Protein AF-A0A7Y2HGF3-F1 (afdb_monomer)

Structure (mmCIF, N/CA/C/O backbone):
data_AF-A0A7Y2HGF3-F1
#
_entry.id   AF-A0A7Y2HGF3-F1
#
loop_
_atom_site.group_PDB
_atom_site.id
_atom_site.type_symbol
_atom_site.label_atom_id
_atom_site.label_alt_id
_atom_site.label_comp_id
_atom_site.label_asym_id
_atom_site.label_entity_id
_atom_site.label_seq_id
_atom_site.pdbx_PDB_ins_code
_atom_site.Cartn_x
_atom_site.Cartn_y
_atom_site.Cartn_z
_atom_site.occupancy
_atom_site.B_iso_or_equiv
_atom_site.auth_seq_id
_atom_site.auth_comp_id
_atom_site.auth_asym_id
_atom_site.auth_atom_id
_atom_site.pdbx_PDB_model_num
ATOM 1 N N . MET A 1 1 ? 80.265 6.371 7.412 1.00 40.53 1 MET A N 1
ATOM 2 C CA . MET A 1 1 ? 79.178 6.913 6.567 1.00 40.53 1 MET A CA 1
ATOM 3 C C . MET A 1 1 ? 78.150 7.559 7.477 1.00 40.53 1 MET A C 1
ATOM 5 O O . MET A 1 1 ? 77.718 6.918 8.424 1.00 40.53 1 MET A O 1
ATOM 9 N N . LYS A 1 2 ? 77.886 8.851 7.263 1.00 36.44 2 LYS A N 1
ATOM 10 C CA . LYS A 1 2 ? 77.013 9.708 8.077 1.00 36.44 2 LYS A CA 1
ATOM 11 C C . LYS A 1 2 ? 75.558 9.594 7.596 1.00 36.44 2 LYS A C 1
ATOM 13 O O . LYS A 1 2 ? 75.331 9.522 6.394 1.00 36.44 2 LYS A O 1
ATOM 18 N N . TYR A 1 3 ? 74.616 9.616 8.535 1.00 45.16 3 TYR A N 1
ATOM 19 C CA . TYR A 1 3 ? 73.183 9.834 8.309 1.00 45.16 3 TYR A CA 1
ATOM 20 C C . TYR A 1 3 ? 72.901 11.306 7.956 1.00 45.16 3 TYR A C 1
ATOM 22 O O . TYR A 1 3 ? 73.505 12.174 8.582 1.00 45.16 3 TYR A O 1
ATOM 30 N N . PHE A 1 4 ? 71.975 11.572 7.023 1.00 42.69 4 PHE A N 1
ATOM 31 C CA . PHE A 1 4 ? 71.125 12.783 6.932 1.00 42.69 4 PHE A CA 1
ATOM 32 C C . PHE A 1 4 ? 70.072 12.553 5.819 1.00 42.69 4 PHE A C 1
ATOM 34 O O . PHE A 1 4 ? 70.441 12.363 4.667 1.00 42.69 4 PHE A O 1
ATOM 41 N N . LEU A 1 5 ? 68.839 12.157 6.151 1.00 43.16 5 LEU A N 1
ATOM 42 C CA . LEU A 1 5 ? 67.621 12.968 6.350 1.00 43.16 5 LEU A CA 1
ATOM 43 C C . LEU A 1 5 ? 67.054 13.692 5.102 1.00 43.16 5 LEU A C 1
ATOM 45 O O . LEU A 1 5 ? 67.645 14.642 4.607 1.00 43.16 5 LEU A O 1
ATOM 49 N N . LEU A 1 6 ? 65.822 13.279 4.756 1.00 42.53 6 LEU A N 1
ATOM 50 C CA . LEU A 1 6 ? 64.662 14.070 4.303 1.00 42.53 6 LEU A CA 1
ATOM 51 C C . LEU A 1 6 ? 64.710 14.821 2.956 1.00 42.53 6 LEU A C 1
ATOM 53 O O . LEU A 1 6 ? 65.336 15.866 2.829 1.00 42.53 6 LEU A O 1
ATOM 57 N N . THR A 1 7 ? 63.815 14.443 2.035 1.00 49.47 7 THR A N 1
ATOM 58 C CA . THR A 1 7 ? 62.608 15.260 1.775 1.00 49.47 7 THR A CA 1
ATOM 59 C C . THR A 1 7 ? 61.545 14.478 1.000 1.00 49.47 7 THR A C 1
ATOM 61 O O . THR A 1 7 ? 61.791 13.926 -0.069 1.00 49.47 7 THR A O 1
ATOM 64 N N . CYS A 1 8 ? 60.348 14.438 1.588 1.00 45.03 8 CYS A N 1
ATOM 65 C CA . CYS A 1 8 ? 59.105 13.984 0.988 1.00 45.03 8 CYS A CA 1
ATOM 66 C C . CYS A 1 8 ? 58.721 14.873 -0.198 1.00 45.03 8 CYS A C 1
ATOM 68 O O . CYS A 1 8 ? 58.576 16.082 -0.035 1.00 45.03 8 CYS A O 1
ATOM 70 N N . LEU A 1 9 ? 58.437 14.262 -1.345 1.00 40.16 9 LEU A N 1
ATOM 71 C CA . LEU A 1 9 ? 57.574 14.858 -2.360 1.00 40.16 9 LEU A CA 1
ATOM 72 C C . LEU A 1 9 ? 56.524 13.819 -2.758 1.00 40.16 9 LEU A C 1
ATOM 74 O O . LEU A 1 9 ? 56.526 13.262 -3.851 1.00 40.16 9 LEU A O 1
ATOM 78 N N . SER A 1 10 ? 55.645 13.502 -1.809 1.00 46.12 10 SER A N 1
ATOM 79 C CA . SER A 1 10 ? 54.391 12.819 -2.099 1.00 46.12 10 SER A CA 1
ATOM 80 C C . SER A 1 10 ? 53.511 13.788 -2.882 1.00 46.12 10 SER A C 1
ATOM 82 O O . SER A 1 10 ? 52.887 14.684 -2.313 1.00 46.12 10 SER A O 1
ATOM 84 N N . VAL A 1 11 ? 53.510 13.619 -4.201 1.00 42.97 11 VAL A N 1
ATOM 85 C CA . VAL A 1 11 ? 52.516 14.179 -5.112 1.00 42.97 11 VAL A CA 1
ATOM 86 C C . VAL A 1 11 ? 51.151 13.664 -4.652 1.00 42.97 11 VAL A C 1
ATOM 88 O O . VAL A 1 11 ? 50.773 12.529 -4.930 1.00 42.97 11 VAL A O 1
ATOM 91 N N . PHE A 1 12 ? 50.424 14.490 -3.898 1.00 40.91 12 PHE A N 1
ATOM 92 C CA . PHE A 1 12 ? 48.991 14.321 -3.697 1.00 40.91 12 PHE A CA 1
ATOM 93 C C . PHE A 1 12 ? 48.321 14.584 -5.046 1.00 40.91 12 PHE A C 1
ATOM 95 O O . PHE A 1 12 ? 47.977 15.717 -5.381 1.00 40.91 12 PHE A O 1
ATOM 102 N N . ILE A 1 13 ? 48.154 13.528 -5.842 1.00 45.47 13 ILE A N 1
ATOM 103 C CA . ILE A 1 13 ? 47.127 13.515 -6.877 1.00 45.47 13 ILE A CA 1
ATOM 104 C C . ILE A 1 13 ? 45.811 13.471 -6.105 1.00 45.47 13 ILE A C 1
ATOM 106 O O . ILE A 1 13 ? 45.345 12.409 -5.697 1.00 45.47 13 ILE A O 1
ATOM 110 N N . LEU A 1 14 ? 45.245 14.649 -5.843 1.00 42.72 14 LEU A N 1
ATOM 111 C CA . LEU A 1 14 ? 43.831 14.781 -5.539 1.00 42.72 14 LEU A CA 1
ATOM 112 C C . LEU A 1 14 ? 43.089 14.315 -6.794 1.00 42.72 14 LEU A C 1
ATOM 114 O O . LEU A 1 14 ? 42.781 15.106 -7.683 1.00 42.72 14 LEU A O 1
ATOM 118 N N . ALA A 1 15 ? 42.845 13.007 -6.885 1.00 34.84 15 ALA A N 1
ATOM 119 C CA . ALA A 1 15 ? 41.753 12.483 -7.678 1.00 34.84 15 ALA A CA 1
ATOM 120 C C . ALA A 1 15 ? 40.483 13.021 -7.018 1.00 34.84 15 ALA A C 1
ATOM 122 O O . ALA A 1 15 ? 39.924 12.427 -6.099 1.00 34.84 15 ALA A O 1
ATOM 123 N N . SER A 1 16 ? 40.106 14.229 -7.426 1.00 33.44 16 SER A N 1
ATOM 124 C CA . SER A 1 16 ? 38.776 14.754 -7.207 1.00 33.44 16 SER A CA 1
ATOM 125 C C . SER A 1 16 ? 37.845 13.740 -7.866 1.00 33.44 16 SER A C 1
ATOM 127 O O . SER A 1 16 ? 37.799 13.657 -9.093 1.00 33.44 16 SER A O 1
ATOM 129 N N . CYS A 1 17 ? 37.188 12.895 -7.068 1.00 35.88 17 CYS A N 1
ATOM 130 C CA . CYS A 1 17 ? 35.989 12.201 -7.514 1.00 35.88 17 CYS A CA 1
ATOM 131 C C . CYS A 1 17 ? 35.010 13.314 -7.870 1.00 35.88 17 CYS A C 1
ATOM 133 O O . CYS A 1 17 ? 34.342 13.847 -6.983 1.00 35.88 17 CYS A O 1
ATOM 135 N N . SER A 1 18 ? 34.988 13.727 -9.139 1.00 34.16 18 SER A N 1
ATOM 136 C CA . SER A 1 18 ? 33.919 14.583 -9.605 1.00 34.16 18 SER A CA 1
ATOM 137 C C . SER A 1 18 ? 32.647 13.771 -9.413 1.00 34.16 18 SER A C 1
ATOM 139 O O . SER A 1 18 ? 32.466 12.680 -9.956 1.00 34.16 18 SER A O 1
ATOM 141 N N . THR A 1 19 ? 31.783 14.255 -8.532 1.00 39.53 19 THR A N 1
ATOM 142 C CA . THR A 1 19 ? 30.399 13.810 -8.440 1.00 39.53 19 THR A CA 1
ATOM 143 C C . THR A 1 19 ? 29.637 14.389 -9.626 1.00 39.53 19 THR A C 1
ATOM 145 O O . THR A 1 19 ? 28.639 15.073 -9.452 1.00 39.53 19 THR A O 1
ATOM 148 N N . ASP A 1 20 ? 30.116 14.108 -10.836 1.00 34.25 20 ASP A N 1
ATOM 149 C CA . ASP A 1 20 ? 29.348 14.223 -12.070 1.00 34.25 20 ASP A CA 1
ATOM 150 C C . ASP A 1 20 ? 28.708 12.857 -12.334 1.00 34.25 20 ASP A C 1
ATOM 152 O O . ASP A 1 20 ? 28.875 12.243 -13.385 1.00 34.25 20 ASP A O 1
ATOM 156 N N . LYS A 1 21 ? 28.012 12.320 -11.328 1.00 37.34 21 LYS A N 1
ATOM 157 C CA . LYS A 1 21 ? 27.008 11.300 -11.600 1.00 37.34 21 LYS A CA 1
ATOM 158 C C . LYS A 1 21 ? 25.760 12.080 -11.969 1.00 37.34 21 LYS A C 1
ATOM 160 O O . LYS A 1 21 ? 25.133 12.676 -11.094 1.00 37.34 21 LYS A O 1
ATOM 165 N N . GLU A 1 22 ? 25.444 12.125 -13.263 1.00 36.09 22 GLU A N 1
ATOM 166 C CA . GLU A 1 22 ? 24.109 12.525 -13.700 1.00 36.09 22 GLU A CA 1
ATOM 167 C C . GLU A 1 22 ? 23.088 11.789 -12.818 1.00 36.09 22 GLU A C 1
ATOM 169 O O . GLU A 1 22 ? 23.245 10.581 -12.598 1.00 36.09 22 GLU A O 1
ATOM 174 N N . PRO A 1 23 ? 22.092 12.487 -12.243 1.00 40.34 23 PRO A N 1
ATOM 175 C CA . PRO A 1 23 ? 21.094 11.826 -11.421 1.00 40.34 23 PRO A CA 1
ATOM 176 C C . PRO A 1 23 ? 20.456 10.727 -12.265 1.00 40.34 23 PRO A C 1
ATOM 178 O O . PRO A 1 23 ? 19.994 10.985 -13.372 1.00 40.34 23 PRO A O 1
ATOM 181 N N . PHE A 1 24 ? 20.475 9.493 -11.768 1.00 43.19 24 PHE A N 1
ATOM 182 C CA . PHE A 1 24 ? 19.882 8.353 -12.450 1.00 43.19 24 PHE A CA 1
ATOM 183 C C . PHE A 1 24 ? 18.389 8.630 -12.695 1.00 43.19 24 PHE A C 1
ATOM 185 O O . PHE A 1 24 ? 17.567 8.592 -11.777 1.00 43.19 24 PHE A O 1
ATOM 192 N N . ILE A 1 25 ? 18.037 8.971 -13.940 1.00 46.22 25 ILE A N 1
ATOM 193 C CA . ILE A 1 25 ? 16.660 9.278 -14.335 1.00 46.22 25 ILE A CA 1
ATOM 194 C C . ILE A 1 25 ? 15.956 7.952 -14.635 1.00 46.22 25 ILE A C 1
ATOM 196 O O . ILE A 1 25 ? 16.003 7.443 -15.756 1.00 46.22 25 ILE A O 1
ATOM 200 N N . TYR A 1 26 ? 15.277 7.408 -13.622 1.00 52.53 26 TYR A N 1
ATOM 201 C CA . TYR A 1 26 ? 14.387 6.240 -13.715 1.00 52.53 26 TYR A CA 1
ATOM 202 C C . TYR A 1 26 ? 13.386 6.311 -14.888 1.00 52.53 26 TYR A C 1
ATOM 204 O O . TYR A 1 26 ? 12.923 5.278 -15.371 1.00 52.53 26 TYR A O 1
ATOM 212 N N . GLU A 1 27 ? 13.035 7.515 -15.3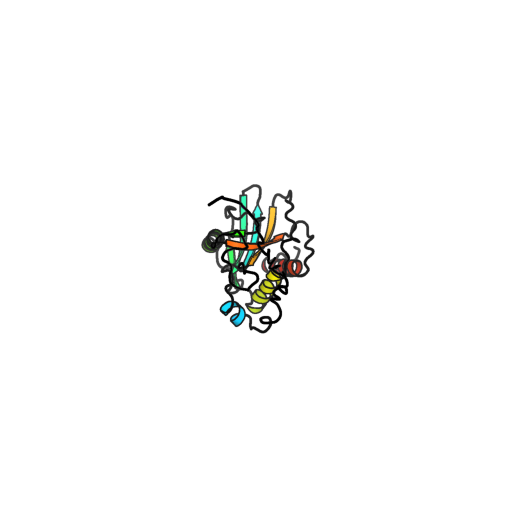45 1.00 50.91 27 GLU A N 1
ATOM 213 C CA . GLU A 1 27 ? 11.860 7.765 -16.184 1.00 50.91 27 GLU A CA 1
ATOM 214 C C . GLU A 1 27 ? 12.012 7.315 -17.649 1.00 50.91 27 GLU A C 1
ATOM 216 O O . GLU A 1 27 ? 11.058 6.809 -18.229 1.00 50.91 27 GLU A O 1
ATOM 221 N N . ASN A 1 28 ? 13.196 7.384 -18.269 1.00 52.16 28 ASN A N 1
ATOM 222 C CA . ASN A 1 28 ? 13.251 7.275 -19.739 1.00 52.16 28 ASN A CA 1
ATOM 223 C C . ASN A 1 28 ? 13.361 5.856 -20.318 1.00 52.16 28 ASN A C 1
ATOM 225 O O . ASN A 1 28 ? 12.943 5.622 -21.454 1.00 52.16 28 ASN A O 1
ATOM 229 N N . LYS A 1 29 ? 13.931 4.890 -19.591 1.00 50.66 29 LYS A N 1
ATOM 230 C CA . LYS A 1 29 ? 14.197 3.557 -20.167 1.00 50.66 29 LYS A CA 1
ATOM 231 C C . LYS A 1 29 ? 13.037 2.570 -19.977 1.00 50.66 29 LYS A C 1
ATOM 233 O O . LYS A 1 29 ? 12.978 1.566 -20.681 1.00 50.66 29 LYS A O 1
ATOM 238 N N . TYR A 1 30 ? 12.099 2.868 -19.076 1.00 54.78 30 TYR A N 1
ATOM 239 C CA . TYR A 1 30 ? 11.205 1.852 -18.509 1.00 54.78 30 TYR A CA 1
ATOM 240 C C . TYR A 1 30 ? 9.725 2.257 -18.421 1.00 54.78 30 TYR A C 1
ATOM 242 O O . TYR A 1 30 ? 8.886 1.430 -18.069 1.00 54.78 30 TYR A O 1
ATOM 250 N N . GLU A 1 31 ? 9.371 3.483 -18.821 1.00 61.31 31 GLU A N 1
ATOM 251 C CA . GLU A 1 31 ? 7.972 3.927 -18.950 1.00 61.31 31 GLU A CA 1
ATOM 252 C C . GLU A 1 31 ? 7.174 3.157 -20.021 1.00 61.31 31 GLU A C 1
ATOM 254 O O . GLU A 1 31 ? 5.948 3.179 -19.995 1.00 61.31 31 GLU A O 1
ATOM 259 N N . LYS A 1 32 ? 7.849 2.444 -20.935 1.00 69.88 32 LYS A N 1
ATOM 260 C CA . LYS A 1 32 ? 7.221 1.757 -22.080 1.00 69.88 32 LYS A CA 1
ATOM 261 C C . LYS A 1 32 ? 6.779 0.313 -21.821 1.00 69.88 32 LYS A C 1
ATOM 263 O O . LYS A 1 32 ? 6.187 -0.282 -22.717 1.00 69.88 32 LYS A O 1
ATOM 268 N N . LEU A 1 33 ? 7.099 -0.267 -20.663 1.00 79.50 33 LEU A N 1
ATOM 269 C CA . LEU A 1 33 ? 6.694 -1.640 -20.351 1.00 79.50 33 LEU A CA 1
ATOM 270 C C . LEU A 1 33 ? 5.187 -1.711 -20.093 1.00 79.50 33 LEU A C 1
ATOM 272 O O . LEU A 1 33 ? 4.625 -0.814 -19.454 1.00 79.50 33 LEU A O 1
ATOM 276 N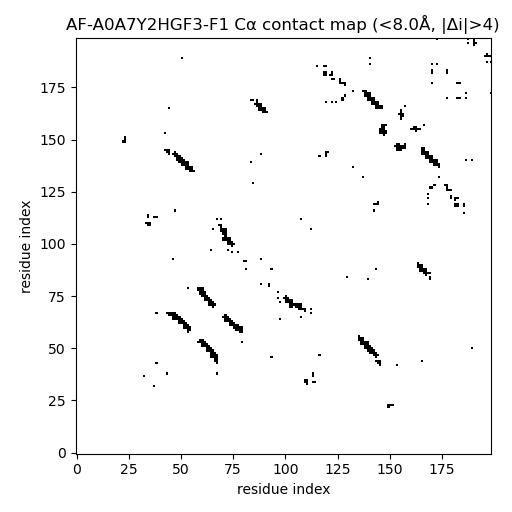 N . SER A 1 34 ? 4.550 -2.799 -20.534 1.00 86.19 34 SER A N 1
ATOM 277 C CA . SER A 1 34 ? 3.201 -3.122 -20.061 1.00 86.19 34 SER A CA 1
ATOM 278 C C . SER A 1 34 ? 3.207 -3.362 -18.541 1.00 86.19 34 SER A C 1
ATOM 280 O O . SER A 1 34 ? 4.256 -3.682 -17.971 1.00 86.19 34 SER A O 1
ATOM 282 N N . PRO A 1 35 ? 2.064 -3.220 -17.853 1.00 86.69 35 PRO A N 1
ATOM 283 C CA . PRO A 1 35 ? 1.969 -3.469 -16.414 1.00 86.69 35 PRO A CA 1
ATOM 284 C C . PRO A 1 35 ? 2.493 -4.848 -15.993 1.00 86.69 35 PRO A C 1
ATOM 286 O O . PRO A 1 35 ? 3.253 -4.969 -15.033 1.00 86.69 35 PRO A O 1
ATOM 289 N N . GLU A 1 36 ? 2.155 -5.895 -16.740 1.00 86.75 36 GLU A N 1
ATOM 290 C CA . GLU A 1 36 ? 2.575 -7.266 -16.456 1.00 86.75 36 GLU A CA 1
ATOM 291 C C . GLU A 1 36 ? 4.074 -7.463 -16.682 1.00 86.75 36 GLU A C 1
ATOM 293 O O . GLU A 1 36 ? 4.731 -8.167 -15.913 1.00 86.75 36 GLU A O 1
ATOM 298 N N . GLU A 1 37 ? 4.629 -6.853 -17.730 1.00 83.69 37 GLU A N 1
ATOM 299 C CA . GLU A 1 37 ? 6.073 -6.859 -17.967 1.00 83.69 37 GLU A CA 1
ATOM 300 C C . GLU A 1 37 ? 6.805 -6.085 -16.878 1.00 83.69 37 GLU A C 1
ATOM 302 O O . GLU A 1 37 ? 7.851 -6.539 -16.422 1.00 83.69 37 GLU A O 1
ATOM 307 N N . TYR A 1 38 ? 6.246 -4.968 -16.414 1.00 83.88 38 TYR A N 1
ATOM 308 C CA . TYR A 1 38 ? 6.817 -4.181 -15.330 1.00 83.88 38 TYR A CA 1
ATOM 309 C C . TYR A 1 38 ? 6.951 -5.026 -14.056 1.00 83.88 38 TYR A C 1
ATOM 311 O O . TYR A 1 38 ? 8.047 -5.139 -13.515 1.00 83.88 38 TYR A O 1
ATOM 319 N N . LEU A 1 39 ? 5.875 -5.692 -13.624 1.00 82.88 39 LEU A N 1
ATOM 320 C CA . LEU A 1 39 ? 5.877 -6.536 -12.419 1.00 82.88 39 LEU A CA 1
ATOM 321 C C . LEU A 1 39 ? 6.770 -7.782 -12.533 1.00 82.88 39 LEU A C 1
ATOM 323 O O . LEU A 1 39 ? 7.224 -8.303 -11.521 1.00 82.88 39 LEU A O 1
ATOM 327 N N . LYS A 1 40 ? 7.004 -8.291 -13.748 1.00 81.75 40 LYS A N 1
ATOM 328 C CA . LYS A 1 40 ? 7.937 -9.408 -13.985 1.00 81.75 40 LYS A CA 1
ATOM 329 C C . LYS A 1 40 ? 9.392 -8.960 -14.055 1.00 81.75 40 LYS A C 1
ATOM 331 O O . LYS A 1 40 ? 10.279 -9.734 -13.716 1.00 81.75 40 LYS A O 1
ATOM 336 N N . THR A 1 41 ? 9.626 -7.759 -14.573 1.00 75.00 41 THR A N 1
ATOM 337 C CA . THR A 1 41 ? 10.971 -7.215 -14.785 1.00 75.00 41 THR A CA 1
ATOM 338 C C . THR A 1 41 ? 11.545 -6.661 -13.490 1.00 75.00 41 THR A C 1
ATOM 340 O O . THR A 1 41 ? 12.745 -6.782 -13.260 1.00 75.00 41 THR A O 1
ATOM 343 N N . TYR A 1 42 ? 10.699 -6.062 -12.652 1.00 73.38 42 TYR A N 1
ATOM 344 C CA . TYR A 1 42 ? 11.103 -5.471 -11.386 1.00 73.38 42 TYR A CA 1
ATOM 345 C C . TYR A 1 42 ? 10.687 -6.329 -10.209 1.00 73.38 42 TYR A C 1
ATOM 347 O O . TYR A 1 42 ? 9.538 -6.759 -10.122 1.00 73.38 42 TYR A O 1
ATOM 355 N N . THR A 1 43 ? 11.581 -6.457 -9.233 1.00 75.44 43 THR A N 1
ATOM 356 C CA . THR A 1 43 ? 11.170 -6.899 -7.907 1.00 75.44 43 THR A CA 1
ATOM 357 C C . THR A 1 43 ? 10.289 -5.823 -7.294 1.00 75.44 43 THR A C 1
ATOM 359 O O . THR A 1 43 ? 10.704 -4.691 -7.029 1.00 75.44 43 THR A O 1
ATOM 362 N N . THR A 1 44 ? 9.029 -6.184 -7.098 1.00 80.44 44 THR A N 1
ATOM 363 C CA . THR A 1 44 ? 8.047 -5.374 -6.386 1.00 80.44 44 THR A CA 1
ATOM 364 C C . THR A 1 44 ? 7.781 -5.976 -5.016 1.00 80.44 44 THR A C 1
ATOM 366 O O . THR A 1 44 ? 7.812 -7.204 -4.892 1.00 80.44 44 THR A O 1
ATOM 369 N N . PRO A 1 45 ? 7.424 -5.161 -4.016 1.00 84.56 45 PRO A N 1
ATOM 370 C CA . PRO A 1 45 ? 6.965 -5.675 -2.736 1.00 84.56 45 PRO A CA 1
ATOM 371 C C . PRO A 1 45 ? 5.781 -6.629 -2.896 1.00 84.56 45 PRO A C 1
ATOM 373 O O . PRO A 1 45 ? 4.917 -6.404 -3.744 1.00 84.56 45 PRO A O 1
ATOM 376 N N . GLU A 1 46 ? 5.709 -7.669 -2.062 1.00 86.50 46 GLU A N 1
ATOM 377 C CA . GLU A 1 46 ? 4.542 -8.561 -2.058 1.00 86.50 46 GLU A CA 1
ATOM 378 C C . GLU A 1 46 ? 3.265 -7.783 -1.730 1.00 86.50 46 GLU A C 1
ATOM 380 O O . GLU A 1 46 ? 2.252 -7.962 -2.398 1.00 86.50 46 GLU A O 1
ATOM 385 N N . ILE A 1 47 ? 3.344 -6.870 -0.758 1.00 90.94 47 ILE A N 1
ATOM 386 C CA . ILE A 1 47 ? 2.320 -5.867 -0.463 1.00 90.94 47 ILE A CA 1
ATOM 387 C C . ILE A 1 47 ? 2.789 -4.524 -1.002 1.00 90.94 47 ILE A C 1
ATOM 389 O O . ILE A 1 47 ? 3.781 -3.987 -0.522 1.00 90.94 47 ILE A O 1
ATOM 393 N N . MET A 1 48 ? 2.062 -3.966 -1.966 1.00 91.50 48 MET A N 1
ATOM 394 C CA . MET A 1 48 ? 2.420 -2.699 -2.608 1.00 91.50 48 MET A CA 1
ATOM 395 C C . MET A 1 48 ? 1.787 -1.496 -1.912 1.00 91.50 48 MET A C 1
ATOM 397 O O . MET A 1 48 ? 2.425 -0.452 -1.793 1.00 91.50 48 MET A O 1
ATOM 401 N N . PHE A 1 49 ? 0.552 -1.643 -1.426 1.00 92.25 49 PHE A N 1
ATOM 402 C CA . PHE A 1 49 ? -0.170 -0.573 -0.741 1.00 92.25 49 PHE A CA 1
ATOM 403 C C . PHE A 1 49 ? -0.853 -1.071 0.521 1.00 92.25 49 PHE A C 1
ATOM 405 O O . PHE A 1 49 ? -1.288 -2.221 0.608 1.00 92.25 49 PHE A O 1
ATOM 412 N N . HIS A 1 50 ? -0.977 -0.173 1.488 1.00 90.44 50 HIS A N 1
ATOM 413 C CA . HIS A 1 50 ? -1.564 -0.457 2.783 1.00 90.44 50 HIS A CA 1
ATOM 414 C C . HIS A 1 50 ? -2.317 0.760 3.304 1.00 90.44 50 HIS A C 1
ATOM 416 O O . HIS A 1 50 ? -1.770 1.857 3.381 1.00 90.44 50 HIS A O 1
ATOM 422 N N . TYR A 1 51 ? -3.584 0.561 3.641 1.00 89.31 51 TYR A N 1
ATOM 423 C CA . TYR A 1 51 ? -4.366 1.499 4.433 1.00 89.31 51 TYR A CA 1
ATOM 424 C C . TYR A 1 51 ? -4.502 0.957 5.849 1.00 89.31 51 TYR A C 1
ATOM 426 O O . TYR A 1 51 ? -4.837 -0.216 6.023 1.00 89.31 51 TYR A O 1
ATOM 434 N N . MET A 1 52 ? -4.303 1.825 6.831 1.00 87.25 52 MET A N 1
ATOM 435 C CA . MET A 1 52 ? -4.390 1.496 8.241 1.00 87.25 52 MET A CA 1
ATOM 436 C C . MET A 1 52 ? -5.158 2.585 8.991 1.00 87.25 52 MET A C 1
ATOM 438 O O . MET A 1 52 ? -4.812 3.763 8.921 1.00 87.25 52 MET A O 1
ATOM 442 N N . GLU A 1 53 ? -6.191 2.179 9.716 1.00 86.88 53 GLU A N 1
ATOM 443 C CA . GLU A 1 53 ? -6.896 2.972 10.718 1.00 86.88 53 GLU A CA 1
ATOM 444 C C . GLU A 1 53 ? -6.388 2.544 12.092 1.00 86.88 53 GLU A C 1
ATOM 446 O O . GLU A 1 53 ? -6.688 1.446 12.561 1.00 86.88 53 GLU A O 1
ATOM 451 N N . VAL A 1 54 ? -5.588 3.400 12.714 1.00 84.56 54 VAL A N 1
ATOM 452 C CA . VAL A 1 54 ? -4.991 3.172 14.026 1.00 84.56 54 VAL A CA 1
ATOM 453 C C . VAL A 1 54 ? -5.918 3.722 15.097 1.00 84.56 54 VAL A C 1
ATOM 455 O O . VAL A 1 54 ? -6.296 4.889 15.058 1.00 84.56 54 VAL A O 1
ATOM 458 N N . ASN A 1 55 ? -6.259 2.886 16.074 1.00 84.94 55 ASN A N 1
ATOM 459 C CA . ASN A 1 55 ? -6.882 3.317 17.316 1.00 84.94 55 ASN A CA 1
ATOM 460 C C . ASN A 1 55 ? -5.798 3.474 18.386 1.00 84.94 55 ASN A C 1
ATOM 462 O O . ASN A 1 55 ? -5.256 2.487 18.894 1.00 84.94 55 ASN A O 1
ATOM 466 N N . GLU A 1 56 ? -5.501 4.722 18.740 1.00 79.00 56 GLU A N 1
ATOM 467 C CA . GLU A 1 56 ? -4.429 5.050 19.682 1.00 79.00 56 GLU A CA 1
ATOM 468 C C . GLU A 1 56 ? -4.730 4.585 21.111 1.00 79.00 56 GLU A C 1
ATOM 470 O O . GLU A 1 56 ? -3.810 4.257 21.864 1.00 79.00 56 GLU A O 1
ATOM 475 N N . ASN A 1 57 ? -6.012 4.487 21.471 1.00 82.94 57 ASN A N 1
ATOM 476 C CA . ASN A 1 57 ? -6.448 4.080 22.804 1.00 82.94 57 ASN A CA 1
ATOM 477 C C . ASN A 1 57 ? -6.318 2.566 23.014 1.00 82.94 57 ASN A C 1
ATOM 479 O O . ASN A 1 57 ? -5.860 2.126 24.068 1.00 82.94 57 ASN A O 1
ATOM 483 N N . SER A 1 58 ? -6.704 1.760 22.021 1.00 84.06 58 SER A N 1
ATOM 484 C CA . SER A 1 58 ? -6.602 0.295 22.099 1.00 84.06 58 SER A CA 1
ATOM 485 C C . SER A 1 58 ? -5.287 -0.264 21.557 1.00 84.06 58 SER A C 1
ATOM 487 O O . SER A 1 58 ? -5.029 -1.450 21.747 1.00 84.06 58 SER A O 1
ATOM 489 N N . LYS A 1 59 ? -4.454 0.560 20.904 1.00 84.06 59 LYS A N 1
ATOM 490 C CA . LYS A 1 59 ? -3.216 0.143 20.215 1.00 84.06 59 LYS A CA 1
ATOM 491 C C . LYS A 1 59 ? -3.458 -0.980 19.205 1.00 84.06 59 LYS A C 1
ATOM 493 O O . LYS A 1 59 ? -2.662 -1.911 19.053 1.00 84.06 59 LYS A O 1
ATOM 498 N N . THR A 1 60 ? -4.583 -0.873 18.507 1.00 87.75 60 THR A N 1
ATOM 499 C CA . THR A 1 60 ? -5.016 -1.817 17.476 1.00 87.75 60 THR A CA 1
ATOM 500 C C . THR A 1 60 ? -5.285 -1.089 16.174 1.00 87.75 60 THR A C 1
ATOM 502 O O . THR A 1 60 ? -5.664 0.081 16.179 1.00 87.75 60 THR A O 1
ATOM 505 N N . ALA A 1 61 ? -5.149 -1.805 15.067 1.00 88.38 61 ALA A N 1
ATOM 506 C CA . ALA A 1 61 ? -5.440 -1.300 13.744 1.00 88.38 61 ALA A CA 1
ATOM 507 C C . ALA A 1 61 ? -6.426 -2.187 12.982 1.00 88.38 61 ALA A C 1
ATOM 509 O O . ALA A 1 61 ? -6.384 -3.421 13.053 1.00 88.38 61 ALA A O 1
ATOM 510 N N . ASP A 1 62 ? -7.265 -1.518 12.201 1.00 89.75 62 ASP A N 1
ATOM 511 C CA . ASP A 1 62 ? -8.030 -2.097 11.104 1.00 89.75 62 ASP A CA 1
ATOM 512 C C . ASP A 1 62 ? -7.415 -1.625 9.787 1.00 89.75 62 ASP A C 1
ATOM 514 O O . ASP A 1 62 ? -6.896 -0.511 9.706 1.00 89.75 62 ASP A O 1
ATOM 518 N N . GLY A 1 63 ? -7.481 -2.425 8.727 1.00 90.62 63 GLY A N 1
ATOM 519 C CA . GLY A 1 63 ? -6.872 -1.983 7.480 1.00 90.62 63 GLY A CA 1
ATOM 520 C C . GLY A 1 63 ? -7.086 -2.871 6.274 1.00 90.62 63 GLY A C 1
ATOM 521 O O . GLY A 1 63 ? -7.705 -3.936 6.342 1.00 90.62 63 GLY A O 1
ATOM 522 N N . LEU A 1 64 ? -6.560 -2.383 5.151 1.00 92.88 64 LEU A N 1
ATOM 523 C CA . LEU A 1 64 ? -6.562 -3.055 3.858 1.00 92.88 64 LEU A CA 1
ATOM 524 C C . LEU A 1 64 ? -5.143 -3.163 3.308 1.00 92.88 64 LEU A C 1
ATOM 526 O O . LEU A 1 64 ? -4.395 -2.188 3.318 1.00 92.88 64 LEU A O 1
ATOM 530 N N . LEU A 1 65 ? -4.808 -4.319 2.751 1.00 93.69 65 LEU A N 1
ATOM 531 C CA . LE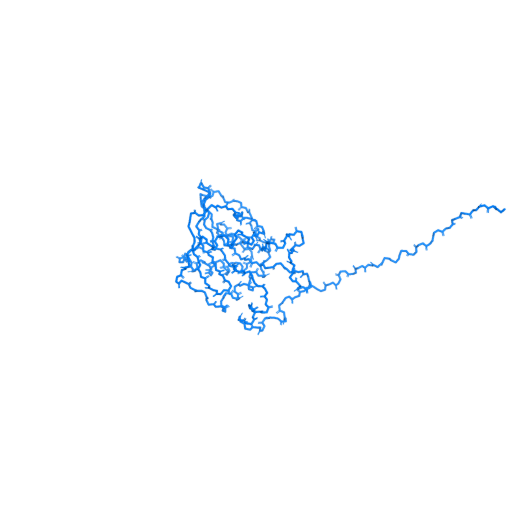U A 1 65 ? -3.560 -4.577 2.038 1.00 93.69 65 LEU A CA 1
ATOM 532 C C . LEU A 1 65 ? -3.873 -4.829 0.564 1.00 93.69 65 LEU A C 1
ATOM 534 O O . LEU A 1 65 ? -4.824 -5.545 0.247 1.00 93.69 65 LEU A O 1
ATOM 538 N N . ILE A 1 66 ? -3.058 -4.273 -0.329 1.00 94.69 66 ILE A N 1
ATOM 539 C CA . ILE A 1 66 ? -3.123 -4.535 -1.769 1.00 94.69 66 ILE A CA 1
ATOM 540 C C . ILE A 1 66 ? -1.796 -5.147 -2.184 1.00 94.69 66 ILE A C 1
ATOM 542 O O . ILE A 1 66 ? -0.737 -4.533 -2.022 1.00 94.69 66 ILE A O 1
ATOM 546 N N . ASP A 1 67 ? -1.857 -6.365 -2.704 1.00 93.62 67 ASP A N 1
ATOM 547 C CA . ASP A 1 67 ? -0.667 -7.086 -3.134 1.00 93.62 67 ASP A CA 1
ATOM 548 C C . ASP A 1 67 ? -0.277 -6.787 -4.586 1.00 93.62 67 ASP A C 1
ATOM 550 O O . ASP A 1 67 ? -1.018 -6.147 -5.337 1.00 93.62 67 ASP A O 1
ATOM 554 N N . ASN A 1 68 ? 0.878 -7.297 -5.008 1.00 91.31 68 ASN A N 1
ATOM 555 C CA . ASN A 1 68 ? 1.377 -7.124 -6.375 1.00 91.31 68 ASN A CA 1
ATOM 556 C C . ASN A 1 68 ? 0.598 -7.871 -7.468 1.00 91.31 68 ASN A C 1
ATOM 558 O O . ASN A 1 68 ? 1.004 -7.875 -8.628 1.00 91.31 68 ASN A O 1
ATOM 562 N N . LYS A 1 69 ? -0.527 -8.501 -7.125 1.00 92.69 69 LYS A N 1
ATOM 563 C CA . LYS A 1 69 ? -1.466 -9.126 -8.064 1.00 92.69 69 LYS A CA 1
ATOM 564 C C . LYS A 1 69 ? -2.815 -8.407 -8.068 1.00 92.69 69 LYS A C 1
ATOM 566 O O . LYS A 1 69 ? -3.773 -8.935 -8.629 1.00 92.69 69 LYS A O 1
ATOM 571 N N . GLY A 1 70 ? -2.909 -7.249 -7.411 1.00 92.62 70 GLY A N 1
ATOM 572 C CA . GLY A 1 70 ? -4.144 -6.481 -7.281 1.00 92.62 70 GLY A CA 1
ATOM 573 C C . GLY A 1 70 ? -5.185 -7.140 -6.376 1.00 92.62 70 GLY A C 1
ATOM 574 O O . GLY A 1 70 ? -6.355 -6.762 -6.411 1.00 92.62 70 GLY A O 1
ATOM 575 N N . ARG A 1 71 ? -4.808 -8.135 -5.566 1.00 94.62 71 ARG A N 1
ATOM 576 C CA . ARG A 1 71 ? -5.715 -8.759 -4.596 1.00 94.62 71 ARG A CA 1
ATOM 577 C C . ARG A 1 71 ? -5.795 -7.872 -3.361 1.00 94.62 71 ARG A C 1
ATOM 579 O O . ARG A 1 71 ? -4.768 -7.430 -2.846 1.00 94.62 71 ARG A O 1
ATOM 586 N N . VAL A 1 72 ? -7.016 -7.650 -2.884 1.00 94.81 72 VAL A N 1
ATOM 587 C CA . VAL A 1 72 ? -7.274 -6.838 -1.695 1.00 94.81 72 VAL A CA 1
ATOM 588 C C . VAL A 1 72 ? -7.573 -7.746 -0.512 1.00 94.81 72 VAL A C 1
ATOM 590 O O . VAL A 1 72 ? -8.436 -8.628 -0.588 1.00 94.81 72 VAL A O 1
ATOM 593 N N . PHE A 1 73 ? -6.879 -7.505 0.589 1.00 94.75 73 PHE A N 1
ATOM 594 C CA . PHE A 1 73 ? -7.052 -8.214 1.846 1.00 94.75 73 PHE A CA 1
ATOM 595 C C . PHE A 1 73 ? -7.450 -7.238 2.939 1.00 94.75 73 PHE A C 1
ATOM 597 O O . PHE A 1 73 ? -6.987 -6.102 2.943 1.00 94.75 73 PHE A O 1
ATOM 604 N N . GLN A 1 74 ? -8.281 -7.688 3.868 1.00 94.62 74 G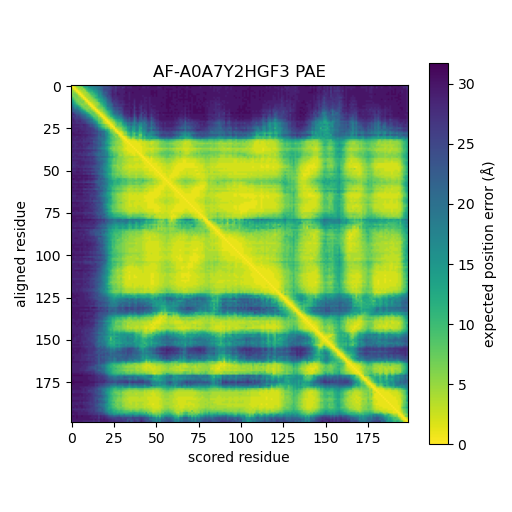LN A N 1
ATOM 605 C CA . GLN A 1 74 ? -8.735 -6.901 5.003 1.00 94.62 74 GLN A CA 1
ATOM 606 C C . GLN A 1 74 ? -8.326 -7.572 6.303 1.00 94.62 74 GLN A C 1
ATOM 608 O O . GLN A 1 74 ? -8.419 -8.790 6.442 1.00 94.62 74 GLN A O 1
ATOM 613 N N . TYR A 1 75 ? -7.909 -6.774 7.272 1.00 92.56 75 TYR A N 1
ATOM 614 C CA . TYR A 1 75 ? -7.690 -7.231 8.634 1.00 92.56 75 TYR A CA 1
ATOM 615 C C . TYR A 1 75 ? -8.410 -6.303 9.609 1.00 92.56 75 TYR A C 1
ATOM 617 O O . TYR A 1 75 ? -8.690 -5.140 9.303 1.00 92.56 75 TYR A O 1
ATOM 625 N N . SER A 1 76 ? -8.703 -6.835 10.792 1.00 91.88 76 SER A N 1
ATOM 626 C CA . SER A 1 76 ? -9.338 -6.070 11.857 1.00 91.88 76 SER A CA 1
ATOM 627 C C . SER A 1 76 ? -8.729 -6.389 13.211 1.00 91.88 76 SER A C 1
ATOM 629 O O . SER A 1 76 ? -8.293 -7.520 13.454 1.00 91.88 76 SER A O 1
ATOM 631 N N . ASN A 1 77 ? -8.723 -5.382 14.079 1.00 88.69 77 ASN A N 1
ATOM 632 C CA . ASN A 1 77 ? -8.296 -5.430 15.468 1.00 88.69 77 ASN A CA 1
ATOM 633 C C . ASN A 1 77 ? -6.910 -6.074 15.654 1.00 88.69 77 ASN A C 1
ATOM 635 O O . ASN A 1 77 ? -6.695 -6.862 16.575 1.00 88.69 77 ASN A O 1
ATOM 639 N N . GLN A 1 78 ? -5.980 -5.783 14.742 1.00 87.81 78 GLN A N 1
ATOM 640 C CA . GLN A 1 78 ? -4.614 -6.299 14.807 1.00 87.81 78 GLN A CA 1
ATOM 641 C C . GLN A 1 78 ? -3.770 -5.422 15.722 1.00 87.81 78 GLN A C 1
ATOM 643 O O . GLN A 1 78 ? -3.875 -4.200 15.675 1.00 87.81 78 GLN A O 1
ATOM 648 N N . SER A 1 79 ? -2.919 -6.031 16.547 1.00 82.38 79 SER A N 1
ATOM 649 C CA . SER A 1 79 ? -1.970 -5.265 17.358 1.00 82.38 79 SER A CA 1
ATOM 650 C C . SER A 1 79 ? -0.986 -4.516 16.454 1.00 82.38 79 SER A C 1
ATOM 652 O O . SER A 1 79 ? -0.502 -5.059 15.454 1.00 82.38 79 SER A O 1
ATOM 654 N N . ILE A 1 80 ? -0.726 -3.254 16.790 1.00 66.56 80 ILE A N 1
ATOM 655 C CA . ILE A 1 80 ? 0.151 -2.382 16.012 1.00 66.56 80 ILE A CA 1
ATOM 656 C C . ILE A 1 80 ? 1.605 -2.704 16.356 1.00 66.56 80 ILE A C 1
ATOM 658 O O . ILE A 1 80 ? 2.181 -2.129 17.270 1.00 66.56 80 ILE A O 1
ATOM 662 N N . ASP A 1 81 ? 2.203 -3.607 15.583 1.00 66.56 81 ASP A N 1
ATOM 663 C CA . ASP A 1 81 ? 3.664 -3.781 15.535 1.00 66.56 81 ASP A CA 1
ATOM 664 C C . ASP A 1 81 ? 4.286 -3.051 14.326 1.00 66.56 81 ASP A C 1
ATOM 666 O O . ASP A 1 81 ? 5.487 -3.153 14.075 1.00 66.56 81 ASP A O 1
ATOM 670 N N . ILE A 1 82 ? 3.468 -2.362 13.521 1.00 63.84 82 ILE A N 1
ATOM 671 C CA . ILE A 1 82 ? 3.942 -1.447 12.479 1.00 63.84 82 ILE A CA 1
ATOM 672 C C . ILE A 1 82 ? 3.917 -0.053 13.067 1.00 63.84 82 ILE A C 1
ATOM 674 O O . ILE A 1 82 ? 2.839 0.481 13.297 1.00 63.84 82 ILE A O 1
ATOM 678 N N . GLU A 1 83 ? 5.086 0.548 13.252 1.00 68.81 83 GLU A N 1
ATOM 679 C CA . GLU A 1 83 ? 5.182 1.979 13.513 1.00 68.81 83 GLU A CA 1
ATOM 680 C C . GLU A 1 83 ? 4.714 2.726 12.254 1.00 68.81 83 GLU A C 1
ATOM 682 O O . GLU A 1 83 ? 5.426 2.718 11.245 1.00 68.81 83 GLU A O 1
ATOM 687 N N . PRO A 1 84 ? 3.517 3.345 12.258 1.00 64.88 84 PRO A N 1
ATOM 688 C CA . PRO A 1 84 ? 2.929 3.919 11.048 1.00 64.88 84 PRO A CA 1
ATOM 689 C C . PRO A 1 84 ? 3.759 5.070 10.476 1.00 64.88 84 PRO A C 1
ATOM 691 O O . PRO A 1 84 ? 3.636 5.383 9.296 1.00 64.88 84 PRO A O 1
ATOM 694 N N . GLU A 1 85 ? 4.581 5.688 11.327 1.00 64.69 85 GLU A N 1
ATOM 695 C CA . GLU A 1 85 ? 5.450 6.828 11.036 1.00 64.69 85 GLU A CA 1
ATOM 696 C C . GLU A 1 85 ? 6.874 6.416 10.629 1.00 64.69 85 GLU A C 1
ATOM 698 O O . GLU A 1 85 ? 7.693 7.266 10.276 1.00 64.69 85 GLU A O 1
ATOM 703 N N . SER A 1 86 ? 7.180 5.115 10.636 1.00 72.38 86 SER A N 1
ATOM 704 C CA . SER A 1 86 ? 8.481 4.615 10.206 1.00 72.38 86 SER A CA 1
ATOM 705 C C . SER A 1 86 ? 8.665 4.773 8.695 1.00 72.38 86 SER A C 1
ATOM 707 O O . SER A 1 86 ? 7.784 4.462 7.894 1.00 72.38 86 SER A O 1
ATOM 709 N N . LEU A 1 87 ? 9.866 5.188 8.283 1.00 70.75 87 LEU A N 1
ATOM 710 C CA . LEU A 1 87 ? 10.275 5.202 6.871 1.00 70.75 87 LEU A CA 1
ATOM 711 C C . LEU A 1 87 ? 10.564 3.797 6.324 1.00 70.75 87 LEU A C 1
ATOM 713 O O . LEU A 1 87 ? 10.832 3.633 5.131 1.00 70.75 87 LEU A O 1
ATOM 717 N N . VAL A 1 88 ? 10.546 2.783 7.189 1.00 73.56 88 VAL A N 1
ATOM 718 C CA . VAL A 1 88 ? 10.836 1.393 6.845 1.00 73.56 88 VAL A CA 1
ATOM 719 C C . VAL A 1 88 ? 9.795 0.460 7.452 1.00 73.56 88 VAL A C 1
ATOM 721 O O . VAL A 1 88 ? 9.427 0.590 8.617 1.00 73.56 88 VAL A O 1
ATOM 724 N N . ALA A 1 89 ? 9.365 -0.530 6.680 1.00 77.81 89 ALA A N 1
ATOM 725 C CA . ALA A 1 89 ? 8.479 -1.585 7.154 1.00 77.81 89 ALA A CA 1
ATOM 726 C C . ALA A 1 89 ? 9.175 -2.936 7.050 1.00 77.81 89 ALA A C 1
ATOM 728 O O . ALA A 1 89 ? 9.730 -3.277 6.009 1.00 77.81 89 ALA A O 1
ATOM 729 N N . SER A 1 90 ? 9.122 -3.732 8.116 1.00 82.00 90 SER A N 1
ATOM 730 C CA . SER A 1 90 ? 9.637 -5.100 8.079 1.00 82.00 90 SER A CA 1
ATOM 731 C C . SER A 1 90 ? 8.797 -5.970 7.142 1.00 82.00 90 SER A C 1
ATOM 733 O O . SER A 1 90 ? 7.570 -6.040 7.279 1.00 82.00 90 SER A O 1
ATOM 735 N N . ILE A 1 91 ? 9.465 -6.699 6.243 1.00 83.00 91 ILE A N 1
ATOM 736 C CA . ILE A 1 91 ? 8.823 -7.680 5.358 1.00 83.00 91 ILE A CA 1
ATOM 737 C C . ILE A 1 91 ? 8.076 -8.720 6.197 1.00 83.00 91 ILE A C 1
ATOM 739 O O . ILE A 1 91 ? 6.924 -9.036 5.910 1.00 83.00 91 ILE A O 1
ATOM 743 N N . SER A 1 92 ? 8.686 -9.209 7.283 1.00 80.06 92 SER A N 1
ATOM 744 C CA . SER A 1 92 ? 8.060 -10.223 8.140 1.00 80.06 92 SER A CA 1
ATOM 745 C C . SER A 1 92 ? 6.791 -9.711 8.820 1.00 80.06 92 SER A C 1
ATOM 747 O O . SER A 1 92 ? 5.832 -10.467 8.973 1.00 80.06 92 SER A O 1
ATOM 749 N N . THR A 1 93 ? 6.741 -8.424 9.171 1.00 83.00 93 THR A N 1
ATOM 750 C CA . THR A 1 93 ? 5.547 -7.816 9.763 1.00 83.00 93 THR A CA 1
ATOM 751 C C . THR A 1 93 ? 4.412 -7.732 8.746 1.00 83.00 93 THR A C 1
ATOM 753 O O . THR A 1 93 ? 3.281 -8.091 9.074 1.00 83.00 93 THR A O 1
ATOM 756 N N . LEU A 1 94 ? 4.704 -7.339 7.502 1.00 85.62 94 LEU A N 1
ATOM 757 C CA . LEU A 1 94 ? 3.706 -7.278 6.427 1.00 85.62 94 LEU A CA 1
ATOM 758 C C . LEU A 1 94 ? 3.200 -8.664 6.021 1.00 85.62 94 LEU A C 1
ATOM 760 O O . LEU A 1 94 ? 1.994 -8.853 5.882 1.00 85.62 94 LEU A O 1
ATOM 764 N N . VAL A 1 95 ? 4.089 -9.654 5.911 1.00 84.19 95 VAL A N 1
ATOM 765 C CA . VAL A 1 95 ? 3.711 -11.054 5.649 1.00 84.19 95 VAL A CA 1
ATOM 766 C C . VAL A 1 95 ? 2.838 -11.599 6.777 1.00 84.19 95 VAL A C 1
ATOM 768 O O . VAL A 1 95 ? 1.839 -12.281 6.530 1.00 84.19 95 VAL A O 1
ATOM 771 N N . ARG A 1 96 ? 3.164 -11.275 8.033 1.00 86.06 96 ARG A N 1
ATOM 772 C CA . ARG A 1 96 ? 2.336 -11.662 9.176 1.00 86.06 96 ARG A CA 1
ATOM 773 C C . ARG A 1 96 ? 0.961 -11.003 9.108 1.00 86.06 96 ARG A C 1
ATOM 775 O O . ARG A 1 96 ? -0.021 -11.709 9.305 1.00 86.06 96 ARG A O 1
ATOM 782 N N . LEU A 1 97 ? 0.863 -9.708 8.798 1.00 88.06 97 LEU A N 1
ATOM 783 C CA . LEU A 1 97 ? -0.437 -9.051 8.613 1.00 88.06 97 LEU A CA 1
ATOM 784 C C . LEU A 1 97 ? -1.242 -9.691 7.482 1.00 88.06 97 LEU A C 1
ATOM 786 O O . LEU A 1 97 ? -2.417 -9.985 7.674 1.00 88.06 97 LEU A O 1
ATOM 790 N N . LEU A 1 98 ? -0.607 -9.985 6.345 1.00 89.75 98 LEU A N 1
ATOM 791 C CA . LEU A 1 98 ? -1.249 -10.693 5.239 1.00 89.75 98 LEU A CA 1
ATOM 792 C C . LEU A 1 98 ? -1.779 -12.064 5.686 1.00 89.75 98 LEU A C 1
ATOM 794 O O . LEU A 1 98 ? -2.902 -12.433 5.356 1.00 89.75 98 LEU A O 1
ATOM 798 N N . THR A 1 99 ? -1.016 -12.799 6.493 1.00 88.81 99 THR A N 1
ATOM 799 C CA . THR A 1 99 ? -1.427 -14.113 7.019 1.00 88.81 99 THR A CA 1
ATOM 800 C C . THR A 1 99 ? -2.638 -14.022 7.957 1.00 88.81 99 THR A C 1
ATOM 802 O O . THR A 1 99 ? -3.455 -14.938 7.988 1.00 88.81 99 THR A O 1
ATOM 805 N N . HIS A 1 100 ? -2.780 -12.921 8.701 1.00 90.06 100 HIS A N 1
ATOM 806 C CA . HIS A 1 100 ? -3.921 -12.668 9.595 1.00 90.06 100 HIS A CA 1
ATOM 807 C C . HIS A 1 100 ? -5.065 -11.902 8.915 1.00 90.06 100 HIS A C 1
ATOM 809 O O . HIS A 1 100 ? -6.043 -11.534 9.567 1.00 90.06 100 HIS A O 1
ATOM 815 N N . SER A 1 101 ? -4.949 -11.651 7.613 1.00 93.81 101 SER A N 1
ATOM 816 C CA . SER A 1 101 ? -5.957 -10.955 6.827 1.00 93.81 101 SER A CA 1
ATOM 817 C C . SER A 1 101 ? -6.858 -11.930 6.073 1.00 93.81 101 SER A C 1
ATOM 819 O O . SER A 1 101 ? -6.487 -13.064 5.762 1.00 93.81 101 SER A O 1
ATOM 821 N N . VAL A 1 102 ? -8.058 -11.469 5.748 1.00 95.69 102 VAL A N 1
ATOM 822 C CA . VAL A 1 102 ? -9.027 -12.187 4.926 1.00 95.69 102 VAL A CA 1
ATOM 823 C C . VAL A 1 102 ? -9.030 -11.565 3.538 1.00 95.69 102 VAL A C 1
ATOM 825 O O . VAL A 1 102 ? -9.154 -10.350 3.384 1.00 95.69 102 VAL A O 1
ATOM 828 N N . LYS A 1 103 ? -8.900 -12.398 2.503 1.00 95.62 103 LYS A N 1
ATOM 829 C CA . LYS A 1 103 ? -9.033 -11.942 1.119 1.00 95.62 103 LYS A CA 1
ATOM 830 C C . LYS A 1 103 ? -10.469 -11.464 0.876 1.00 95.62 103 LYS A C 1
ATOM 832 O O . LYS A 1 103 ? -11.412 -12.185 1.183 1.00 95.62 103 LYS A O 1
ATOM 837 N N . THR A 1 104 ? -10.616 -10.279 0.297 1.00 92.88 104 THR A N 1
ATOM 838 C CA . THR A 1 104 ? -11.916 -9.713 -0.085 1.00 92.88 104 THR A CA 1
ATOM 839 C C . THR A 1 104 ? -12.277 -10.070 -1.532 1.00 92.88 104 THR A C 1
ATOM 841 O O . THR A 1 104 ? -11.427 -10.534 -2.298 1.00 92.88 104 THR A O 1
ATOM 844 N N . ASP A 1 105 ? -13.521 -9.795 -1.928 1.00 92.06 105 ASP A N 1
ATOM 845 C CA . ASP A 1 105 ? -13.959 -9.891 -3.328 1.00 92.06 105 ASP A CA 1
ATOM 846 C C . ASP A 1 105 ? -13.508 -8.687 -4.177 1.00 92.06 105 ASP A C 1
ATOM 848 O O . ASP A 1 105 ? -13.621 -8.712 -5.403 1.00 92.06 105 ASP A O 1
ATOM 852 N N . LYS A 1 106 ? -12.977 -7.628 -3.545 1.00 90.19 106 LYS A N 1
ATOM 853 C CA . LYS A 1 106 ? -12.439 -6.457 -4.244 1.00 90.19 106 LYS A CA 1
ATOM 854 C C . LYS A 1 106 ? -11.107 -6.813 -4.911 1.00 90.19 106 LYS A C 1
ATOM 856 O O . LYS A 1 106 ? -10.250 -7.494 -4.340 1.00 90.19 106 LYS A O 1
ATOM 861 N N . THR A 1 107 ? -10.907 -6.284 -6.111 1.00 92.62 107 THR A N 1
ATOM 862 C CA . THR A 1 107 ? -9.649 -6.380 -6.855 1.00 92.62 107 THR A CA 1
ATOM 863 C C . THR A 1 107 ? -9.284 -5.030 -7.445 1.00 92.62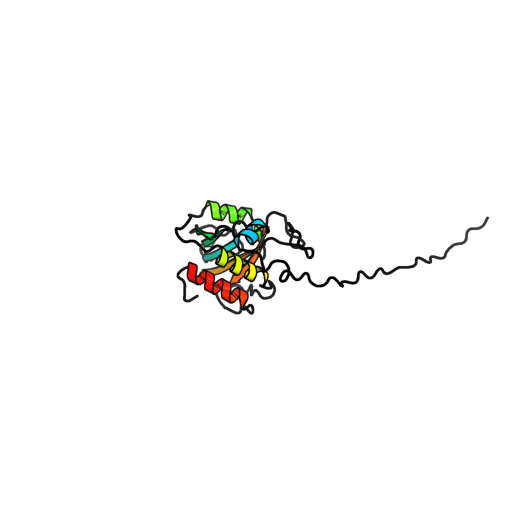 107 THR A C 1
ATOM 865 O O . THR A 1 107 ? -10.162 -4.248 -7.804 1.00 92.62 107 THR A O 1
ATOM 868 N N . VAL A 1 108 ? -7.990 -4.786 -7.588 1.00 92.62 108 VAL A N 1
ATOM 869 C CA . VAL A 1 108 ? -7.435 -3.642 -8.307 1.00 92.62 108 VAL A CA 1
ATOM 870 C C . VAL A 1 108 ? -6.964 -4.112 -9.676 1.00 92.62 108 VAL A C 1
ATOM 872 O O . VAL A 1 108 ? -6.289 -5.135 -9.783 1.00 92.62 108 VAL A O 1
ATOM 875 N N . ASP A 1 109 ? -7.304 -3.352 -10.714 1.00 93.62 109 ASP A N 1
ATOM 876 C CA . ASP A 1 109 ? -6.764 -3.572 -12.052 1.00 93.62 109 ASP A CA 1
ATOM 877 C C . ASP A 1 109 ? -5.231 -3.432 -12.055 1.00 93.62 109 ASP A C 1
ATOM 879 O O . ASP A 1 109 ? -4.678 -2.477 -11.506 1.00 93.62 109 ASP A O 1
ATOM 883 N N . VAL A 1 110 ? -4.529 -4.381 -12.678 1.00 90.94 110 VAL A N 1
ATOM 884 C CA . VAL A 1 110 ? -3.058 -4.441 -12.633 1.00 90.94 110 VAL A CA 1
ATOM 885 C C . VAL A 1 110 ? -2.423 -3.207 -13.278 1.00 90.94 110 VAL A C 1
ATOM 887 O O . VAL A 1 110 ? -1.409 -2.716 -12.778 1.00 90.94 110 VAL A O 1
ATOM 890 N N . ALA A 1 111 ? -3.027 -2.646 -14.330 1.00 91.38 111 ALA A N 1
ATOM 891 C CA . ALA A 1 111 ? -2.528 -1.420 -14.942 1.00 91.38 111 ALA A CA 1
ATOM 892 C C . ALA A 1 111 ? -2.660 -0.236 -13.983 1.00 91.38 111 ALA A C 1
ATOM 894 O O . ALA A 1 111 ? -1.699 0.511 -13.785 1.00 91.38 111 ALA A O 1
ATOM 895 N N . GLN A 1 112 ? -3.812 -0.105 -13.323 1.00 92.38 112 GLN A N 1
ATOM 896 C CA . GLN A 1 112 ? -4.014 0.921 -12.301 1.00 92.38 112 GLN A CA 1
ATOM 897 C C . GLN A 1 112 ? -3.053 0.753 -11.112 1.00 92.38 112 GLN A C 1
ATOM 899 O O . GLN A 1 112 ? -2.521 1.747 -10.614 1.00 92.38 112 GLN A O 1
ATOM 904 N N . LEU A 1 113 ? -2.806 -0.479 -10.661 1.00 92.50 113 LEU A N 1
ATOM 905 C CA . LEU A 1 113 ? -1.866 -0.776 -9.577 1.00 92.50 113 LEU A CA 1
ATOM 906 C C . LEU A 1 113 ? -0.449 -0.308 -9.926 1.00 92.50 113 LEU A C 1
ATOM 908 O O . LEU A 1 113 ? 0.184 0.397 -9.139 1.00 92.50 113 LEU A O 1
ATOM 912 N N . VAL A 1 114 ? 0.033 -0.671 -11.117 1.00 89.88 114 VAL A N 1
ATOM 913 C CA . VAL A 1 114 ? 1.380 -0.321 -11.584 1.00 89.88 114 VAL A CA 1
ATOM 914 C C . VAL A 1 114 ? 1.530 1.185 -11.771 1.00 89.88 114 VAL A C 1
ATOM 916 O O . VAL A 1 114 ? 2.545 1.745 -11.362 1.00 89.88 114 VAL A O 1
ATOM 919 N N . GLU A 1 115 ? 0.530 1.870 -12.326 1.00 89.56 115 GLU A N 1
ATOM 920 C CA . GLU A 1 115 ? 0.570 3.331 -12.465 1.00 89.56 115 GLU A CA 1
ATOM 921 C C . GLU A 1 115 ? 0.628 4.038 -11.104 1.00 89.56 115 GLU A C 1
ATOM 923 O O . GLU A 1 115 ? 1.452 4.935 -10.904 1.00 89.56 115 GLU A O 1
ATOM 928 N N . ASN A 1 116 ? -0.167 3.597 -10.124 1.00 89.94 116 ASN A N 1
ATOM 929 C CA . ASN A 1 116 ? -0.076 4.136 -8.765 1.00 89.94 116 ASN A CA 1
ATOM 930 C C . ASN A 1 116 ? 1.278 3.844 -8.117 1.00 89.94 116 ASN A C 1
ATOM 932 O O . ASN A 1 116 ? 1.843 4.715 -7.456 1.00 89.94 116 ASN A O 1
ATOM 936 N N . TYR A 1 117 ? 1.838 2.659 -8.342 1.00 87.69 117 TYR A N 1
ATOM 937 C CA . TYR A 1 117 ? 3.144 2.301 -7.801 1.00 87.69 117 TYR A CA 1
ATOM 938 C C . TYR A 1 117 ? 4.278 3.136 -8.400 1.00 87.69 117 TYR A C 1
ATOM 940 O O . TYR A 1 117 ? 5.138 3.636 -7.674 1.00 87.69 117 TYR A O 1
ATOM 948 N N . LYS A 1 118 ? 4.244 3.397 -9.712 1.00 84.38 118 LYS A N 1
ATOM 949 C CA . LYS A 1 118 ? 5.164 4.348 -10.353 1.00 84.38 118 LYS A CA 1
ATOM 950 C C . LYS A 1 118 ? 5.045 5.736 -9.720 1.00 84.38 118 LYS A C 1
ATOM 952 O O . LYS A 1 118 ? 6.064 6.383 -9.489 1.00 84.38 118 LYS A O 1
ATOM 957 N N . MET A 1 119 ? 3.830 6.189 -9.397 1.00 82.81 119 MET A N 1
ATOM 958 C CA . MET A 1 119 ? 3.624 7.462 -8.697 1.00 82.81 119 MET A CA 1
ATOM 959 C C . MET A 1 119 ? 4.231 7.461 -7.289 1.00 82.81 119 MET A C 1
ATOM 961 O O . MET A 1 119 ? 4.818 8.471 -6.909 1.00 82.81 119 MET A O 1
ATOM 965 N N . THR A 1 120 ? 4.171 6.351 -6.542 1.00 80.62 120 THR A N 1
ATOM 966 C CA . THR A 1 120 ? 4.814 6.215 -5.218 1.00 80.62 120 THR A CA 1
ATOM 967 C C . THR A 1 120 ? 6.309 6.512 -5.284 1.00 80.62 120 THR A C 1
ATOM 969 O O . THR A 1 120 ? 6.834 7.225 -4.428 1.00 80.62 120 THR A O 1
ATOM 972 N N . ARG A 1 121 ? 6.988 6.049 -6.340 1.00 76.19 121 ARG A N 1
ATOM 973 C CA . ARG A 1 121 ? 8.420 6.312 -6.556 1.00 76.19 121 ARG A CA 1
ATOM 974 C C . ARG A 1 121 ? 8.736 7.786 -6.817 1.00 76.19 121 ARG A C 1
ATOM 976 O O . ARG A 1 121 ? 9.826 8.241 -6.490 1.00 76.19 121 ARG A O 1
ATOM 983 N N . LYS A 1 122 ? 7.776 8.544 -7.358 1.00 75.81 122 LYS A N 1
ATOM 984 C CA . LYS A 1 122 ? 7.888 9.995 -7.599 1.00 75.81 122 LYS A CA 1
ATOM 985 C C . LYS A 1 122 ? 7.574 10.838 -6.354 1.00 75.81 1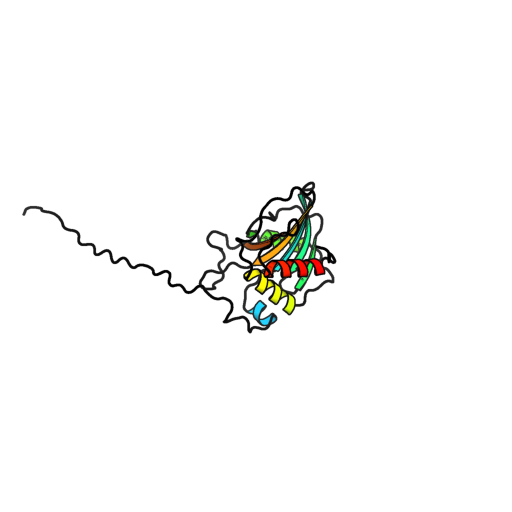22 LYS A C 1
ATOM 987 O O . LYS A 1 122 ? 7.657 12.064 -6.409 1.00 75.81 122 LYS A O 1
ATOM 992 N N . VAL A 1 123 ? 7.195 10.216 -5.232 1.00 73.00 123 VAL A N 1
ATOM 993 C CA . VAL A 1 123 ? 6.974 10.922 -3.964 1.00 73.00 123 VAL A CA 1
ATOM 994 C C . VAL A 1 123 ? 8.298 11.074 -3.215 1.00 73.00 123 VAL A C 1
ATOM 996 O O . VAL A 1 123 ? 8.897 10.099 -2.742 1.00 73.00 123 VAL A O 1
ATOM 999 N N . ASP A 1 124 ? 8.730 12.327 -3.082 1.00 65.25 124 ASP A N 1
ATOM 1000 C CA . ASP A 1 124 ? 9.840 12.708 -2.213 1.00 65.25 124 ASP A CA 1
ATOM 1001 C C . ASP A 1 124 ? 9.457 12.480 -0.740 1.00 65.25 124 ASP A C 1
ATOM 1003 O O . ASP A 1 124 ? 8.458 13.010 -0.251 1.00 65.25 124 ASP A O 1
ATOM 1007 N N . VAL A 1 125 ? 10.263 11.679 -0.038 1.00 58.47 125 VAL A N 1
ATOM 1008 C CA . VAL A 1 125 ? 10.082 11.362 1.391 1.00 58.47 125 VAL A CA 1
ATOM 1009 C C . VAL A 1 125 ? 10.271 12.573 2.290 1.00 58.47 125 VAL A C 1
ATOM 1011 O O . VAL A 1 125 ? 9.683 12.620 3.363 1.00 58.47 125 VAL A O 1
ATOM 1014 N N . ASN A 1 126 ? 11.027 13.578 1.843 1.00 50.88 126 ASN A N 1
ATOM 1015 C CA . ASN A 1 126 ? 11.274 14.801 2.609 1.00 50.88 126 ASN A CA 1
ATOM 1016 C C . ASN A 1 126 ? 10.063 15.747 2.633 1.00 50.88 126 ASN A C 1
ATOM 1018 O O . ASN A 1 126 ? 10.087 16.770 3.314 1.00 50.88 126 ASN A O 1
ATOM 1022 N N . LEU A 1 127 ? 9.010 15.432 1.873 1.00 48.38 127 LEU A N 1
ATOM 1023 C CA . LEU A 1 127 ? 7.759 16.192 1.826 1.00 48.38 127 LEU A CA 1
ATOM 1024 C C . LEU A 1 127 ? 6.640 15.544 2.651 1.00 48.38 127 LEU A C 1
ATOM 1026 O O . LEU A 1 127 ? 5.490 15.977 2.553 1.00 48.38 127 LEU A O 1
ATOM 1030 N N . LEU A 1 128 ? 6.960 14.509 3.431 1.00 51.22 128 LEU A N 1
ATOM 1031 C CA . LEU A 1 128 ? 6.006 13.824 4.289 1.00 51.22 128 LEU A CA 1
ATOM 1032 C C . LEU A 1 128 ? 5.970 14.505 5.659 1.00 51.22 128 LEU A C 1
ATOM 1034 O O . LEU A 1 128 ? 6.973 14.568 6.364 1.00 51.22 128 LEU A O 1
ATOM 1038 N N . ASP A 1 129 ? 4.808 15.047 6.011 1.00 49.97 129 ASP A N 1
ATOM 1039 C CA . ASP A 1 129 ? 4.551 15.596 7.338 1.00 49.97 129 ASP A CA 1
ATOM 1040 C C . ASP A 1 129 ? 4.387 14.437 8.335 1.00 49.97 129 ASP A C 1
ATOM 1042 O O . ASP A 1 129 ? 3.412 13.686 8.273 1.00 49.97 129 ASP A O 1
ATOM 1046 N N . THR A 1 130 ? 5.371 14.264 9.220 1.00 49.91 130 THR A N 1
ATOM 1047 C CA . THR A 1 130 ? 5.368 13.262 10.299 1.00 49.91 130 THR A CA 1
ATOM 1048 C C . THR A 1 130 ? 4.788 13.817 11.601 1.00 49.91 130 THR A C 1
ATOM 1050 O O . THR A 1 130 ? 5.028 13.256 12.666 1.00 49.91 130 THR A O 1
ATOM 1053 N N . SER A 1 131 ? 4.104 14.966 11.579 1.00 49.25 131 SER A N 1
ATOM 1054 C CA . SER A 1 131 ? 3.533 15.528 12.802 1.00 49.25 131 SER A CA 1
ATOM 1055 C C . SER A 1 131 ? 2.404 14.646 13.339 1.00 49.25 131 SER A C 1
ATOM 1057 O O . SER A 1 131 ? 1.487 14.244 12.620 1.00 49.25 131 SER A O 1
ATOM 1059 N N . VAL A 1 132 ? 2.488 14.339 14.634 1.00 45.75 132 VAL A N 1
ATOM 1060 C CA . VAL A 1 132 ? 1.538 13.501 15.373 1.00 45.75 132 VAL A CA 1
ATOM 1061 C C . VAL A 1 132 ? 0.180 14.201 15.453 1.00 45.75 132 VAL A C 1
ATOM 1063 O O . VAL A 1 132 ? 0.096 15.385 15.784 1.00 45.75 132 VAL A O 1
ATOM 1066 N N . SER A 1 133 ? -0.893 13.473 15.144 1.00 52.66 133 SER A N 1
ATOM 1067 C CA . SER A 1 133 ? -2.261 13.957 15.354 1.00 52.66 133 SER A CA 1
ATOM 1068 C C . SER A 1 133 ? -2.655 13.700 16.806 1.00 52.66 133 SER A C 1
ATOM 1070 O O . SER A 1 133 ? -2.295 12.679 17.380 1.00 52.66 133 SER A O 1
ATOM 1072 N N . THR A 1 134 ? -3.432 14.590 17.413 1.00 52.06 134 THR A N 1
ATOM 1073 C CA . THR A 1 134 ? -3.990 14.380 18.761 1.00 52.06 134 THR A CA 1
ATOM 1074 C C . THR A 1 134 ? -5.378 13.732 18.715 1.00 52.06 134 THR A C 1
ATOM 1076 O O . THR A 1 134 ? -6.209 14.008 19.578 1.00 52.06 134 THR A O 1
ATOM 1079 N N . GLN A 1 135 ? -5.685 12.965 17.666 1.00 61.84 135 GLN A N 1
ATOM 1080 C CA . GLN A 1 135 ? -6.995 12.337 17.476 1.00 61.84 135 GLN A CA 1
ATOM 1081 C C . GLN A 1 135 ? -7.012 10.911 18.039 1.00 61.84 135 GLN A C 1
ATOM 1083 O O . GLN A 1 135 ? -6.010 10.209 17.998 1.00 61.84 135 GLN A O 1
ATOM 1088 N N . ASP A 1 136 ? -8.177 10.467 18.525 1.00 62.19 136 ASP A N 1
ATOM 1089 C CA . ASP A 1 136 ? -8.378 9.096 19.032 1.00 62.19 136 ASP A CA 1
ATOM 1090 C C . ASP A 1 136 ? -8.162 8.019 17.954 1.00 62.19 136 ASP A C 1
ATOM 1092 O O . ASP A 1 136 ? -7.894 6.852 18.260 1.00 62.19 136 ASP A O 1
ATOM 1096 N N . LYS A 1 137 ? -8.314 8.413 16.686 1.00 70.69 137 LYS A N 1
ATOM 1097 C CA . LYS A 1 137 ? -8.080 7.582 15.514 1.00 70.69 137 LYS A CA 1
ATOM 1098 C C . LYS A 1 137 ? -7.268 8.346 14.482 1.00 70.69 137 LYS A C 1
ATOM 1100 O O . LYS A 1 137 ? -7.623 9.475 14.151 1.00 70.69 137 LYS A O 1
ATOM 1105 N N . ASP A 1 138 ? -6.259 7.686 13.930 1.00 75.56 138 ASP A N 1
ATOM 1106 C CA . ASP A 1 138 ? -5.457 8.201 12.826 1.00 75.56 138 ASP A CA 1
ATOM 1107 C C . ASP A 1 138 ? -5.501 7.269 11.617 1.00 75.56 138 ASP A C 1
ATOM 1109 O O . ASP A 1 138 ? -5.626 6.048 11.733 1.00 75.56 138 ASP A O 1
ATOM 1113 N N . PHE A 1 139 ? -5.393 7.866 10.431 1.00 77.19 139 PHE A N 1
ATOM 1114 C CA . PHE A 1 139 ? -5.457 7.153 9.162 1.00 77.19 139 PHE A CA 1
ATOM 1115 C C . PHE A 1 139 ? -4.149 7.304 8.399 1.00 77.19 139 PHE A C 1
ATOM 1117 O O . PHE A 1 139 ? -3.734 8.417 8.050 1.00 77.19 139 PHE A O 1
ATOM 1124 N N . TYR A 1 140 ? -3.554 6.165 8.067 1.00 78.88 140 TYR A N 1
ATOM 1125 C CA . TYR A 1 140 ? -2.306 6.075 7.333 1.00 78.88 140 TYR A CA 1
ATOM 1126 C C . TYR A 1 140 ? -2.544 5.354 6.016 1.00 78.88 140 TYR A C 1
ATOM 1128 O O . TYR A 1 140 ? -2.988 4.207 5.985 1.00 78.88 140 TYR A O 1
ATOM 1136 N N . PHE A 1 141 ? -2.201 6.015 4.918 1.00 82.44 141 PHE A N 1
ATOM 1137 C CA . PHE A 1 141 ? -2.014 5.356 3.636 1.00 82.44 141 PHE A CA 1
ATOM 1138 C C . PHE A 1 141 ? -0.518 5.156 3.437 1.00 82.44 141 PHE A C 1
ATOM 1140 O O . PHE A 1 141 ? 0.277 6.029 3.765 1.00 82.44 141 PHE A O 1
ATOM 1147 N N . SER A 1 142 ? -0.105 4.001 2.946 1.00 84.69 142 SER A N 1
ATOM 1148 C CA . SER A 1 142 ? 1.300 3.678 2.730 1.00 84.69 142 SER A CA 1
ATOM 1149 C C . SER A 1 142 ? 1.479 2.989 1.391 1.00 84.69 142 SER A C 1
ATOM 1151 O O . SER A 1 142 ? 0.713 2.094 1.036 1.00 84.69 142 SER A O 1
ATOM 1153 N N . GLY A 1 143 ? 2.499 3.417 0.656 1.00 85.31 143 GLY A N 1
ATOM 1154 C CA . GLY A 1 143 ? 3.043 2.697 -0.488 1.00 85.31 143 GLY A CA 1
ATOM 1155 C C . GLY A 1 143 ? 4.395 2.120 -0.099 1.00 85.31 143 GLY A C 1
ATOM 1156 O O . GLY A 1 143 ? 5.214 2.825 0.494 1.00 85.31 143 GLY A O 1
ATOM 1157 N N . TYR A 1 144 ? 4.628 0.852 -0.409 1.00 83.69 144 TYR A N 1
ATOM 1158 C CA . TYR A 1 144 ? 5.904 0.198 -0.142 1.00 83.69 144 TYR A CA 1
ATOM 1159 C C . TYR A 1 144 ? 6.740 0.157 -1.401 1.00 83.69 144 TYR A C 1
ATOM 1161 O O . TYR A 1 144 ? 6.209 -0.098 -2.477 1.00 83.69 144 TYR A O 1
ATOM 1169 N N . ASP A 1 145 ? 8.042 0.373 -1.263 1.00 77.69 145 ASP A N 1
ATOM 1170 C CA . ASP A 1 145 ? 8.998 0.244 -2.354 1.00 77.69 145 ASP A CA 1
ATOM 1171 C C . ASP A 1 145 ? 10.192 -0.620 -1.944 1.00 77.69 145 ASP A C 1
ATOM 1173 O O . ASP A 1 145 ? 10.580 -0.673 -0.772 1.00 77.69 145 ASP A O 1
ATOM 1177 N N . VAL A 1 146 ? 10.782 -1.295 -2.928 1.00 71.00 146 VAL A N 1
ATOM 1178 C CA . VAL A 1 146 ? 12.091 -1.935 -2.763 1.00 71.00 146 VAL A CA 1
ATOM 1179 C C . VAL A 1 146 ? 13.138 -0.827 -2.851 1.00 71.00 146 VAL A C 1
ATOM 1181 O O . VAL A 1 146 ? 13.002 0.086 -3.664 1.00 71.00 146 VAL A O 1
ATOM 1184 N N . ALA A 1 147 ? 14.157 -0.855 -1.993 1.00 62.78 147 ALA A N 1
ATOM 1185 C CA . ALA A 1 147 ? 15.247 0.105 -2.100 1.00 62.78 147 ALA A CA 1
ATOM 1186 C C . ALA A 1 147 ? 16.155 -0.266 -3.286 1.00 62.78 147 ALA A C 1
ATOM 1188 O O . ALA A 1 147 ? 16.412 -1.438 -3.551 1.00 62.78 147 ALA A O 1
ATOM 1189 N N . TYR A 1 148 ? 16.636 0.740 -4.012 1.00 54.41 148 TYR A N 1
ATOM 1190 C CA . TYR A 1 148 ? 17.585 0.581 -5.114 1.00 54.41 148 TYR A CA 1
ATOM 1191 C C . TYR A 1 148 ? 18.746 1.563 -4.913 1.00 54.41 148 TYR A C 1
ATOM 1193 O O . TYR A 1 148 ? 18.539 2.648 -4.363 1.00 54.41 148 TYR A O 1
ATOM 1201 N N . ASP A 1 149 ? 19.972 1.178 -5.276 1.00 51.31 149 ASP A N 1
ATOM 1202 C CA . ASP A 1 149 ? 21.110 2.111 -5.282 1.00 51.31 149 ASP A CA 1
ATOM 1203 C C . ASP A 1 149 ? 20.982 3.118 -6.436 1.00 51.31 149 ASP A C 1
ATOM 1205 O O . ASP A 1 149 ? 20.060 3.073 -7.258 1.00 51.31 149 ASP A O 1
ATOM 1209 N N . ALA A 1 150 ? 21.920 4.066 -6.487 1.00 46.50 150 ALA A N 1
ATOM 1210 C CA . ALA A 1 150 ? 21.999 5.053 -7.559 1.00 46.50 150 ALA A CA 1
ATOM 1211 C C . ALA A 1 150 ? 22.281 4.413 -8.932 1.00 46.50 150 ALA A C 1
ATOM 1213 O O . ALA A 1 150 ? 22.085 5.052 -9.962 1.00 46.50 150 ALA A O 1
ATOM 1214 N N . GLU A 1 151 ? 22.739 3.164 -8.951 1.00 50.34 151 GLU A N 1
ATOM 1215 C CA . GLU A 1 151 ? 23.039 2.367 -10.132 1.00 50.34 151 GLU A CA 1
ATOM 1216 C C . GLU A 1 151 ? 21.833 1.519 -10.594 1.00 50.34 151 GLU A C 1
ATOM 1218 O O . GLU A 1 151 ? 21.896 0.881 -11.648 1.00 50.34 151 GLU A O 1
ATOM 1223 N N . GLY A 1 152 ? 20.715 1.561 -9.859 1.00 49.38 152 GLY A N 1
ATOM 1224 C CA . GLY A 1 152 ? 19.482 0.842 -10.173 1.00 49.38 152 GLY A CA 1
ATOM 1225 C C . GLY A 1 152 ? 19.520 -0.644 -9.815 1.00 49.38 152 GLY A C 1
ATOM 1226 O O . GLY A 1 152 ? 18.643 -1.390 -10.255 1.00 49.38 152 GLY A O 1
ATOM 1227 N N . ASN A 1 153 ? 20.505 -1.087 -9.033 1.00 54.44 153 ASN A N 1
ATOM 1228 C CA . ASN A 1 153 ? 20.502 -2.421 -8.446 1.00 54.44 153 ASN A CA 1
ATOM 1229 C C . ASN A 1 153 ? 19.598 -2.414 -7.221 1.00 54.44 153 ASN A C 1
ATOM 1231 O O . ASN A 1 153 ? 19.579 -1.440 -6.468 1.00 54.44 153 ASN A O 1
ATOM 1235 N N . GLU A 1 154 ? 18.874 -3.510 -7.001 1.00 53.50 154 GLU A N 1
ATOM 1236 C CA . GLU A 1 154 ? 18.167 -3.722 -5.741 1.00 53.50 154 GLU A CA 1
ATOM 1237 C C . GLU A 1 154 ? 19.165 -3.588 -4.603 1.00 53.50 154 GLU A C 1
ATOM 1239 O O . GLU A 1 154 ? 20.083 -4.397 -4.442 1.00 53.50 154 GLU A O 1
ATOM 1244 N N . THR A 1 155 ? 18.990 -2.546 -3.806 1.00 48.91 155 THR A N 1
ATOM 1245 C CA . THR A 1 155 ? 19.658 -2.496 -2.533 1.00 48.91 155 THR A CA 1
ATOM 1246 C C . THR A 1 155 ? 18.739 -3.164 -1.546 1.00 48.91 155 THR A C 1
ATOM 1248 O O . THR A 1 155 ? 17.675 -2.675 -1.188 1.00 48.91 155 THR A O 1
ATOM 1251 N N . CYS A 1 156 ? 19.232 -4.247 -0.968 1.00 38.47 156 CYS A N 1
ATOM 1252 C CA . CYS A 1 156 ? 18.744 -4.749 0.311 1.00 38.47 156 CYS A CA 1
ATOM 1253 C C . CYS A 1 156 ? 18.789 -3.686 1.434 1.00 38.47 156 CYS A C 1
ATOM 1255 O O . CYS A 1 156 ? 18.399 -3.960 2.561 1.00 38.47 156 CYS A O 1
ATOM 1257 N N . SER A 1 157 ? 19.301 -2.492 1.140 1.00 36.44 157 SER A N 1
ATOM 1258 C CA . SER A 1 157 ? 19.599 -1.423 2.059 1.00 36.44 157 SER A CA 1
ATOM 1259 C C . SER A 1 157 ? 19.498 -0.096 1.317 1.00 36.44 157 SER A C 1
ATOM 1261 O O . SER A 1 157 ? 20.474 0.337 0.703 1.00 36.44 157 SER A O 1
ATOM 1263 N N . ALA A 1 158 ? 18.393 0.642 1.479 1.00 40.50 158 ALA A N 1
ATOM 1264 C CA . ALA A 1 158 ? 18.564 2.095 1.538 1.00 40.50 158 ALA A CA 1
ATOM 1265 C C . ALA A 1 158 ? 19.742 2.323 2.500 1.00 40.50 158 ALA A C 1
ATOM 1267 O O . ALA A 1 158 ? 19.795 1.641 3.521 1.00 40.50 158 ALA A O 1
ATOM 1268 N N . VAL A 1 159 ? 20.762 3.089 2.115 1.00 38.75 159 VAL A N 1
ATOM 1269 C CA . VAL A 1 159 ? 22.072 3.109 2.797 1.00 38.75 159 VAL A CA 1
ATOM 1270 C C . VAL A 1 159 ? 21.898 3.067 4.329 1.00 38.75 159 VAL A C 1
ATOM 1272 O O . VAL A 1 159 ? 21.445 4.041 4.922 1.00 38.75 159 VAL A O 1
ATOM 1275 N N . GLY A 1 160 ? 22.188 1.912 4.952 1.00 42.94 160 GLY A N 1
ATOM 1276 C CA . GLY A 1 160 ? 21.983 1.667 6.390 1.00 42.94 160 GLY A CA 1
ATOM 1277 C C . GLY A 1 160 ? 20.794 0.787 6.836 1.00 42.94 160 GLY A C 1
ATOM 1278 O O . GLY A 1 160 ? 20.644 0.611 8.042 1.00 42.94 160 GLY A O 1
ATOM 1279 N N . VAL A 1 161 ? 19.972 0.204 5.951 1.00 45.38 161 VAL A N 1
ATOM 1280 C CA . VAL A 1 161 ? 18.810 -0.635 6.349 1.00 45.38 161 VAL A CA 1
ATOM 1281 C C . VAL A 1 161 ? 18.984 -2.118 5.962 1.00 45.38 161 VA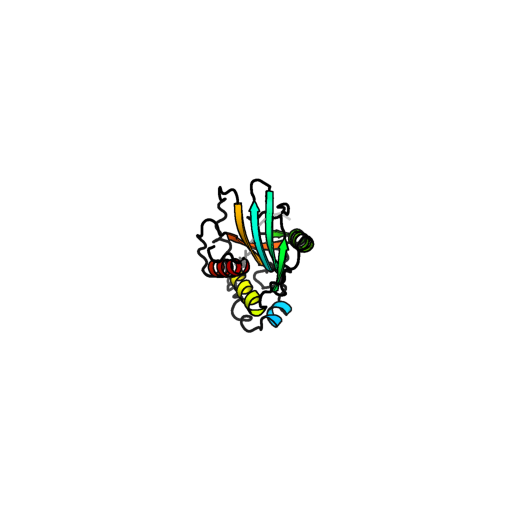L A C 1
ATOM 1283 O O . VAL A 1 161 ? 19.556 -2.413 4.93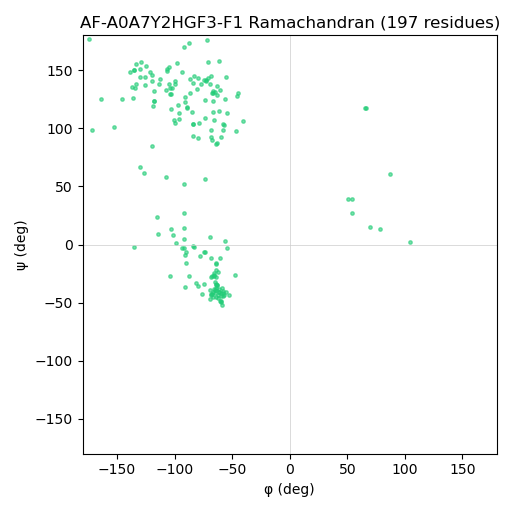5 1.00 45.38 161 VAL A O 1
ATOM 1286 N N . SER A 1 162 ? 18.556 -3.095 6.767 1.00 49.09 162 SER A N 1
ATOM 1287 C CA . SER A 1 162 ? 18.765 -4.537 6.489 1.00 49.09 162 SER A CA 1
ATOM 1288 C C . SER A 1 162 ? 17.928 -5.089 5.319 1.00 49.09 162 SER A C 1
ATOM 1290 O O . SER A 1 162 ? 16.817 -4.613 5.119 1.00 49.09 162 SER A O 1
ATOM 1292 N N . SER A 1 163 ? 18.356 -6.198 4.692 1.00 56.97 163 SER A N 1
ATOM 1293 C CA . SER A 1 163 ? 17.687 -6.929 3.581 1.00 56.97 163 SER A CA 1
ATOM 1294 C C . SER A 1 163 ? 16.252 -7.422 3.823 1.00 56.97 163 SER A C 1
ATOM 1296 O O . SER A 1 163 ? 15.686 -8.107 2.979 1.00 56.97 163 SER A O 1
ATOM 1298 N N . ASN A 1 164 ? 15.672 -7.119 4.981 1.00 65.56 164 ASN A N 1
ATOM 1299 C CA . ASN A 1 164 ? 14.386 -7.626 5.445 1.00 65.56 164 ASN A CA 1
ATOM 1300 C C . ASN A 1 164 ? 13.333 -6.515 5.587 1.00 65.56 164 ASN A C 1
ATOM 1302 O O . ASN A 1 164 ? 12.391 -6.658 6.369 1.00 65.56 164 ASN A O 1
ATOM 1306 N N . VAL A 1 165 ? 13.493 -5.398 4.873 1.00 72.62 165 VAL A N 1
ATOM 1307 C CA . VAL A 1 165 ? 12.591 -4.241 4.963 1.00 72.62 165 VAL A CA 1
ATOM 1308 C C . VAL A 1 165 ? 12.178 -3.710 3.589 1.00 72.62 165 VAL A C 1
ATOM 1310 O O . VAL A 1 165 ? 12.908 -3.849 2.610 1.00 72.62 165 VAL A O 1
ATOM 1313 N N . TYR A 1 166 ? 11.030 -3.042 3.539 1.00 79.50 166 TYR A N 1
ATOM 1314 C CA . TYR A 1 166 ? 10.645 -2.144 2.454 1.00 79.50 166 TYR A CA 1
ATOM 1315 C C . TYR A 1 166 ? 10.768 -0.692 2.897 1.00 79.50 166 TYR A C 1
ATOM 1317 O O . TYR A 1 166 ? 10.602 -0.376 4.077 1.00 79.50 166 TYR A O 1
ATOM 1325 N N . VAL A 1 167 ? 11.004 0.201 1.938 1.00 76.50 167 VAL A N 1
ATOM 1326 C CA . VAL A 1 167 ? 10.853 1.641 2.156 1.00 76.50 167 VAL A CA 1
ATOM 1327 C C . VAL A 1 167 ? 9.364 1.944 2.211 1.00 76.50 167 VAL A C 1
ATOM 1329 O O . VAL A 1 167 ? 8.625 1.626 1.279 1.00 76.50 167 VAL A O 1
ATOM 1332 N N . GLN A 1 168 ? 8.920 2.560 3.298 1.00 77.62 168 GLN A N 1
ATOM 1333 C CA . GLN A 1 168 ? 7.537 2.964 3.492 1.00 77.62 168 GLN A CA 1
ATOM 1334 C C . GLN A 1 168 ? 7.379 4.440 3.121 1.00 77.62 168 GLN A C 1
ATOM 1336 O O . GLN A 1 168 ? 8.017 5.325 3.688 1.00 77.62 168 GLN A O 1
ATOM 1341 N N . LYS A 1 169 ? 6.516 4.714 2.141 1.00 76.12 169 LYS A N 1
ATOM 1342 C CA . LYS A 1 169 ? 6.092 6.062 1.752 1.00 76.12 169 LYS A CA 1
ATOM 1343 C C . LYS A 1 169 ? 4.730 6.322 2.380 1.00 76.12 169 LYS A C 1
ATOM 1345 O O . LYS A 1 169 ? 3.732 5.770 1.924 1.00 76.12 169 LYS A O 1
ATOM 1350 N N . ILE A 1 170 ? 4.700 7.128 3.434 1.00 73.56 170 ILE A N 1
ATOM 1351 C CA . ILE A 1 170 ? 3.480 7.422 4.190 1.00 73.56 170 ILE A CA 1
ATOM 1352 C C . ILE A 1 170 ? 2.746 8.594 3.539 1.00 73.56 170 ILE A C 1
ATOM 1354 O O . ILE A 1 170 ? 3.324 9.644 3.293 1.00 73.56 170 ILE A O 1
ATOM 1358 N N . PHE A 1 171 ? 1.454 8.445 3.292 1.00 71.31 171 PHE A N 1
ATOM 1359 C CA . PHE A 1 171 ? 0.559 9.477 2.789 1.00 71.31 171 PHE A CA 1
ATOM 1360 C C . PHE A 1 171 ? -0.545 9.686 3.845 1.00 71.31 171 PHE A C 1
ATOM 1362 O O . PHE A 1 171 ? -1.581 9.030 3.830 1.00 71.31 171 PHE A O 1
ATOM 1369 N N . LYS A 1 172 ? -0.294 10.521 4.856 1.00 68.19 172 LYS A N 1
ATOM 1370 C CA . LYS A 1 172 ? -1.242 10.771 5.961 1.00 68.19 172 LYS A CA 1
ATOM 1371 C C . LYS A 1 172 ? -2.491 11.525 5.471 1.00 68.19 172 LYS A C 1
ATOM 1373 O O . LYS A 1 172 ? -2.363 12.380 4.595 1.00 68.19 172 LYS A O 1
ATOM 1378 N N . SER A 1 173 ? -3.675 11.232 6.031 1.00 56.84 173 SER A N 1
ATOM 1379 C CA . SER A 1 173 ? -4.937 11.910 5.644 1.00 56.84 173 SER A CA 1
ATOM 1380 C C . SER A 1 173 ? -5.439 12.964 6.640 1.00 56.84 173 SER A C 1
ATOM 1382 O O . SER A 1 173 ? -6.070 13.942 6.246 1.00 56.84 173 SER A O 1
ATOM 1384 N N . THR A 1 174 ? -5.115 12.847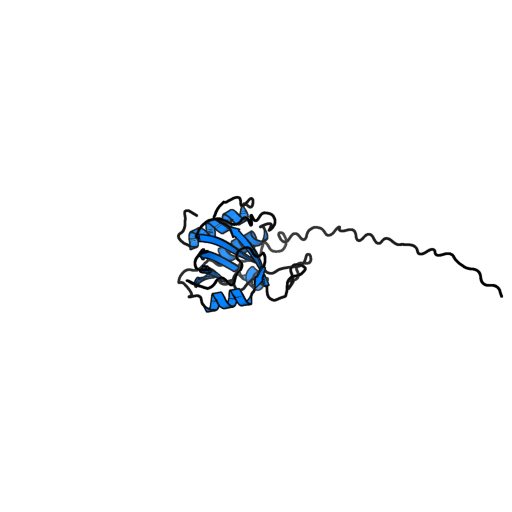 7.929 1.00 50.06 174 THR A N 1
ATOM 1385 C CA . THR A 1 174 ? -5.518 13.835 8.938 1.00 50.06 174 THR A CA 1
ATOM 1386 C C . THR A 1 174 ? -4.515 14.995 8.946 1.00 50.06 174 THR A C 1
ATOM 1388 O O . THR A 1 174 ? -3.409 14.860 9.459 1.00 50.06 174 THR A O 1
ATOM 1391 N N . ASN A 1 175 ? -4.913 16.130 8.346 1.00 45.31 175 ASN A N 1
ATOM 1392 C CA . ASN A 1 175 ? -4.146 17.370 8.085 1.00 45.31 175 ASN A CA 1
ATOM 1393 C C . ASN A 1 175 ? -3.332 17.392 6.778 1.00 45.31 175 ASN A C 1
ATOM 1395 O O . ASN A 1 175 ? -2.119 17.586 6.782 1.00 45.31 175 ASN A O 1
ATOM 1399 N N . PHE A 1 176 ? -4.019 17.254 5.638 1.00 45.91 176 PHE A N 1
ATOM 1400 C CA . PHE A 1 176 ? -3.458 17.430 4.293 1.00 45.91 176 PHE A CA 1
ATOM 1401 C C . PHE A 1 176 ? -2.596 18.698 4.141 1.00 45.91 176 PHE A C 1
ATOM 1403 O O . PHE A 1 176 ? -3.085 19.770 3.786 1.00 45.91 176 PHE A O 1
ATOM 1410 N N . ILE A 1 177 ? -1.280 18.544 4.256 1.00 46.72 177 ILE A N 1
ATOM 1411 C CA . ILE A 1 177 ? -0.322 19.323 3.469 1.00 46.72 177 ILE A CA 1
ATOM 1412 C C . ILE A 1 177 ? 0.615 18.334 2.783 1.00 46.72 177 ILE A C 1
ATOM 1414 O O . ILE A 1 177 ? 1.825 18.326 2.994 1.00 46.72 177 ILE A O 1
ATOM 1418 N N . ASN A 1 178 ? 0.056 17.475 1.925 1.00 55.25 178 ASN A N 1
ATOM 1419 C CA . ASN A 1 178 ? 0.909 16.767 0.988 1.00 55.25 178 ASN A CA 1
ATOM 1420 C C . ASN A 1 178 ? 1.258 17.708 -0.166 1.00 55.25 178 ASN A C 1
ATOM 1422 O O . ASN A 1 178 ? 0.434 17.982 -1.038 1.00 55.25 178 ASN A O 1
ATOM 1426 N N . LYS A 1 179 ? 2.490 18.222 -0.167 1.00 57.88 179 LYS A N 1
ATOM 1427 C CA . LYS A 1 179 ? 2.984 19.103 -1.238 1.00 57.88 179 LYS A CA 1
ATOM 1428 C C . LYS A 1 179 ? 3.154 18.364 -2.572 1.00 57.88 179 LYS A C 1
ATOM 1430 O O . LYS A 1 179 ? 3.336 19.008 -3.602 1.00 57.88 179 LYS A O 1
ATOM 1435 N N . SER A 1 180 ? 3.080 17.029 -2.573 1.00 72.44 180 SER A N 1
ATOM 1436 C CA . SER A 1 180 ? 3.153 16.210 -3.779 1.00 72.44 180 SER A CA 1
ATOM 1437 C C . SER A 1 180 ? 1.768 15.952 -4.377 1.00 72.44 180 SER A C 1
ATOM 1439 O O . SER A 1 180 ? 0.880 15.347 -3.765 1.00 72.44 180 SER A O 1
ATOM 1441 N N . SER A 1 181 ? 1.606 16.347 -5.641 1.00 77.81 181 SER A N 1
ATOM 1442 C CA . SER A 1 181 ? 0.415 16.023 -6.432 1.00 77.81 181 SER A CA 1
ATOM 1443 C C . SER A 1 181 ? 0.263 14.513 -6.666 1.00 77.81 181 SER A C 1
ATOM 1445 O O . SER A 1 181 ? -0.862 14.027 -6.773 1.00 77.81 181 SER A O 1
ATOM 1447 N N . TYR A 1 182 ? 1.367 13.757 -6.693 1.00 81.31 182 TYR A N 1
ATOM 1448 C CA . TYR A 1 182 ? 1.356 12.298 -6.840 1.00 81.31 182 TYR A CA 1
ATOM 1449 C C . TYR A 1 182 ? 0.786 11.609 -5.606 1.00 81.31 182 TYR A C 1
ATOM 1451 O O . TYR A 1 182 ? -0.110 10.778 -5.722 1.00 81.31 182 TYR A O 1
ATOM 1459 N N . ALA A 1 183 ? 1.237 12.007 -4.418 1.00 77.38 183 ALA A N 1
ATOM 1460 C CA . ALA A 1 183 ? 0.733 11.431 -3.181 1.00 77.38 183 ALA A CA 1
ATOM 1461 C C . ALA A 1 183 ? -0.755 11.751 -2.968 1.00 77.38 183 ALA A C 1
ATOM 1463 O O . ALA A 1 183 ? -1.528 10.866 -2.615 1.00 77.38 183 ALA A O 1
ATOM 1464 N N . SER A 1 184 ? -1.189 12.974 -3.296 1.00 78.69 184 SER A N 1
ATOM 1465 C CA . SER A 1 184 ? -2.614 13.336 -3.279 1.00 78.69 184 SER A CA 1
ATOM 1466 C C . SER A 1 184 ? -3.468 12.457 -4.208 1.00 78.69 184 SER A C 1
ATOM 1468 O O . SER A 1 184 ? -4.600 12.120 -3.867 1.00 78.69 184 SER A O 1
ATOM 1470 N N . LYS A 1 185 ? -2.950 12.065 -5.383 1.00 84.81 185 LYS A N 1
ATOM 1471 C CA . LYS A 1 185 ? -3.651 11.147 -6.301 1.00 84.81 185 LYS A CA 1
ATOM 1472 C C . LYS A 1 185 ? -3.759 9.736 -5.725 1.00 84.81 185 LYS A C 1
ATOM 1474 O O . LYS A 1 185 ? -4.835 9.149 -5.802 1.00 84.81 185 LYS A O 1
ATOM 1479 N N . ILE A 1 186 ? -2.680 9.226 -5.128 1.00 85.62 186 ILE A N 1
ATOM 1480 C CA . ILE A 1 186 ? -2.653 7.895 -4.504 1.00 85.62 186 ILE A CA 1
ATOM 1481 C C . ILE A 1 186 ? -3.650 7.827 -3.343 1.00 85.62 186 ILE A C 1
ATOM 1483 O O . ILE A 1 186 ? -4.440 6.889 -3.286 1.00 85.62 186 ILE A O 1
ATOM 1487 N N . VAL A 1 187 ? -3.670 8.836 -2.463 1.00 81.69 187 VAL A N 1
ATOM 1488 C CA . VAL A 1 187 ? -4.617 8.890 -1.334 1.00 81.69 187 VAL A CA 1
ATOM 1489 C C . VAL A 1 187 ? -6.058 8.876 -1.830 1.00 81.69 187 VAL A C 1
ATOM 1491 O O . VAL A 1 187 ? -6.836 8.038 -1.386 1.00 81.69 187 VAL A O 1
ATOM 1494 N N . LYS A 1 188 ? -6.405 9.725 -2.808 1.00 83.56 188 LYS A N 1
ATOM 1495 C CA . LYS A 1 188 ? -7.756 9.739 -3.394 1.00 83.56 188 LYS A CA 1
ATOM 1496 C C . LYS A 1 188 ? -8.140 8.390 -3.988 1.00 83.56 188 LYS A C 1
ATOM 1498 O O . LYS A 1 188 ? -9.247 7.914 -3.765 1.00 83.56 188 LYS A O 1
ATOM 1503 N N . TRP A 1 189 ? -7.229 7.763 -4.727 1.00 87.75 189 TRP A N 1
ATOM 1504 C CA . TRP A 1 189 ? -7.461 6.435 -5.284 1.00 87.75 189 TRP A CA 1
ATOM 1505 C C . TRP A 1 189 ? -7.713 5.396 -4.181 1.00 87.75 189 TRP A C 1
ATOM 1507 O O . TRP A 1 189 ? -8.724 4.695 -4.220 1.00 87.75 189 TRP A O 1
ATOM 1517 N N . MET A 1 190 ? -6.874 5.341 -3.148 1.00 84.50 190 MET A N 1
ATOM 1518 C CA . MET A 1 190 ? -7.073 4.418 -2.027 1.00 84.50 190 MET A CA 1
ATOM 1519 C C . MET A 1 190 ? -8.356 4.711 -1.233 1.00 84.50 190 MET A C 1
ATOM 1521 O O . MET A 1 190 ? -9.028 3.778 -0.798 1.00 84.50 190 MET A O 1
ATOM 1525 N N . ALA A 1 191 ? -8.745 5.979 -1.092 1.00 82.19 191 ALA A N 1
ATOM 1526 C CA . ALA A 1 191 ? -10.004 6.378 -0.469 1.00 82.19 191 ALA A CA 1
ATOM 1527 C C . ALA A 1 191 ? -11.225 5.837 -1.234 1.00 82.19 191 ALA A C 1
ATOM 1529 O O . ALA A 1 191 ? -12.174 5.355 -0.611 1.00 82.19 191 ALA A O 1
ATOM 1530 N N . THR A 1 192 ? -11.178 5.805 -2.576 1.00 82.88 192 THR A N 1
ATOM 1531 C CA . THR A 1 192 ? -12.245 5.170 -3.375 1.00 82.88 192 THR A CA 1
ATOM 1532 C C . THR A 1 192 ? -12.366 3.668 -3.112 1.00 82.88 192 THR A C 1
ATOM 1534 O O . THR A 1 192 ? -13.474 3.147 -3.059 1.00 82.88 192 THR A O 1
ATOM 1537 N N . MET A 1 193 ? -11.251 2.971 -2.863 1.00 78.06 193 MET A N 1
ATOM 1538 C CA . MET A 1 193 ? -11.257 1.532 -2.559 1.00 78.06 193 MET A CA 1
ATOM 1539 C C . MET A 1 193 ? -11.900 1.214 -1.203 1.00 78.06 193 MET A C 1
ATOM 1541 O O . MET A 1 193 ? -12.448 0.125 -1.004 1.00 78.06 193 MET A O 1
ATOM 1545 N N . LEU A 1 194 ? -11.836 2.168 -0.275 1.00 72.12 194 LEU A N 1
ATOM 1546 C CA . LEU A 1 194 ? -12.394 2.071 1.071 1.00 72.12 194 LEU A CA 1
ATOM 1547 C C . LEU A 1 194 ? -13.884 2.423 1.140 1.00 72.12 194 LEU A C 1
ATOM 1549 O O . LEU A 1 194 ? -14.444 2.378 2.230 1.00 72.12 194 LEU A O 1
ATOM 1553 N N . ASP A 1 195 ? -14.508 2.801 0.018 1.00 71.38 195 ASP A N 1
ATOM 1554 C CA . ASP A 1 195 ? -15.831 3.444 -0.010 1.00 71.38 195 ASP A CA 1
ATOM 1555 C C . ASP A 1 195 ? -15.883 4.709 0.883 1.00 71.38 195 ASP A C 1
ATOM 1557 O O . ASP A 1 195 ? -16.936 5.105 1.379 1.00 71.38 195 ASP A O 1
ATOM 1561 N N . LYS A 1 196 ? -14.728 5.361 1.091 1.00 58.78 196 LYS A N 1
ATOM 1562 C CA . LYS A 1 196 ? -14.556 6.585 1.889 1.00 58.78 196 LYS A CA 1
ATOM 1563 C C . LYS A 1 196 ? -14.298 7.777 0.962 1.00 58.78 196 LYS A C 1
ATOM 1565 O O . LYS A 1 196 ? -13.258 8.417 1.051 1.00 58.78 196 LYS A O 1
ATOM 1570 N N . SER A 1 197 ? -15.224 8.062 0.042 1.00 42.50 197 SER A N 1
ATOM 1571 C CA . SER A 1 197 ? -15.063 9.090 -1.009 1.00 42.50 197 SER A CA 1
ATOM 1572 C C . SER A 1 197 ? -14.847 10.525 -0.506 1.00 42.50 197 SER A C 1
ATOM 1574 O O . SER A 1 197 ? -14.477 11.381 -1.307 1.00 42.50 197 SER A O 1
ATOM 1576 N N . ASP A 1 198 ? -15.056 10.772 0.789 1.00 39.44 198 ASP A N 1
ATOM 1577 C CA . ASP A 1 198 ? -14.974 12.095 1.419 1.00 39.44 198 ASP A CA 1
ATOM 1578 C C . ASP A 1 198 ? -13.674 12.309 2.231 1.00 39.44 198 ASP A C 1
ATOM 1580 O O . ASP A 1 198 ? -13.594 13.258 3.013 1.00 39.44 198 ASP A O 1
ATOM 1584 N N . ALA A 1 199 ? -12.673 11.430 2.070 1.00 40.94 199 ALA A N 1
ATOM 1585 C CA . ALA A 1 199 ? -11.348 11.539 2.698 1.00 40.94 199 ALA A CA 1
ATOM 1586 C C . ALA A 1 199 ? -10.338 12.349 1.866 1.00 40.94 199 ALA A C 1
ATOM 1588 O O . ALA A 1 199 ? -10.311 12.221 0.618 1.00 40.94 199 ALA A O 1
#

Foldseek 3Di:
DDDDDDDDDPPPPPPPPPPPPDQQDPPDPPVPDQLVRNPVVDDWQQWFKKKWKAQPVLQFIWIWTQGLQQWIWTAGRHHPPDPLLDQKDFSVVVVVRVVRTDTDPDGDDSRRSSVLSVLLVVQDLVQDDSDDDPDSIWMKMKGWGFDADSVRHGDCDPPPHHVGITGIRILTDVDDPRVDPSSVVSVCVVCVVVVNNPD

Solvent-accessible surface area (backbone atoms only — not comparable to full-atom values): 11956 Å² total; per-residue (Å²): 137,84,88,82,84,89,82,90,80,81,79,77,76,77,75,73,81,72,83,77,65,72,78,71,68,76,63,81,88,57,73,82,55,54,49,70,53,43,61,70,74,41,86,66,39,69,55,31,35,37,40,37,41,37,30,70,84,78,49,25,26,33,37,39,40,30,30,75,78,22,47,31,27,38,40,66,76,38,73,64,84,68,65,81,85,43,60,55,40,49,47,68,57,52,52,49,51,56,71,70,30,47,79,52,94,55,70,47,56,56,56,61,51,44,54,49,52,56,34,52,73,71,48,64,73,92,53,51,79,81,75,84,76,96,54,70,60,49,48,40,35,34,36,42,37,64,32,56,47,84,84,70,47,79,25,52,33,52,93,93,43,64,76,57,49,29,39,36,47,59,46,63,62,85,78,76,64,63,81,43,70,51,49,54,50,49,50,48,53,54,25,54,78,67,75,39,79,90,106

Radius of gyration: 22.38 Å; Cα contacts (8 Å, |Δi|>4): 299; chains: 1; bounding box: 95×33×45 Å

Nearest PDB structures (foldseek):
  4if8-assembly1_A  TM=3.483E-01  e=1.025E+00  Homo sapiens
  4y40-assembly1_A  TM=3.437E-01  e=1.457E+00  Homo sapiens
  4y3k-assembly1_A  TM=3.220E-01  e=1.843E+00  Homo sapiens
  4if8-assembly2_B  TM=2.506E-01  e=9.117E-01  Homo sapiens

Sequence (199 aa):
MKYFLLTCLSVFILASCSTDKEPFIYENKYEKLSPEEYLKTYTTPEIMFHYMEVNENSKTADGLLIDNKGRVFQYSNQSIDIEPESLVASISTLVRLLTHSVKTDKTVDVAQLVENYKMTRKVDVNLLDTSVSTQDKDFYFSGYDVAYDAEGNETCSAVGVSSNVYVQKIFKSTNFINKSSYASKIVKWMATMLDKSDA

Mean predicted aligned error: 12.48 Å

Secondary structure (DSSP, 8-state):
-------------------------THHHHTTS-HHHHHHHS---SEEEEEEEEETTTTEEEEEEEETTSEEEEEEEEE--S-TT-SEEEHHHHHHHHHTSEEEEEE--HHHHHHHHHHHHTS-GGG---PPP-SSEEEEEEEEE--B-TTS-B-SSSTT--TTEEEEEEEE-TT-----HHHHHHHHHHHHHTT-TT-

pLDDT: mean 70.2, std 19.06, range [33.44, 95.69]